Protein AF-A0A967HEM5-F1 (afdb_monomer_lite)

pLDDT: mean 91.21, std 9.08, range [46.75, 98.88]

Sequence (253 aa):
LTATQLKSRLLGFAIDVGPSGPDNLYGAGVVNARNSLTRSAAPPQELFARLVDAGTGAVVETIPAEPDGSFAFEELPDGEYHVFAGQDAYGDGEVGVSGRRWGAFGGSSAPTAVTVSGADTHDATFTIGLPVEDEPNDTRAAANALALGGYMRGVAEAGLASADYFAVQVPVSSPYTFETVAVDGACAFALDEDTVLELYDESGTLITDNDDIDAGADDYCSRITETLDPGTYYVAVLGYNGTGYSVTARSGG

Secondary structure (DSSP, 8-state):
--HHHHHHHHHHTEEP-SSSS-BTTTBT-EE-HHHHHHT-SS---EEEEEEEETTT--EEEEEEPPTTS-----SPPSEEEEEEEEEESSSSS--S-TTS-EEETT-SSSPPPEEE-SS---------B--B--S---SGGGPEE--TTEEEEEEPPTTS---EEEEEEE-SSEEEEEEEEESSS-SSTTS---EEEEEE-TT--EEEEES-SBGGGTB-S-EEEEEE-SEEEEEEEEESS--EEEEEEEE--

Foldseek 3Di:
DDPVLLVVLQLVQADDDDPPDADPPQGSHHGPVVCSVVVHPFFPFFKKKWKAAPVFLDTPDIGTADPVRHDDDPPDDFGKIKIKMWGPRPPPPAGQDQPTWIFTQVTQQDTDIDGDDPPDDDDRDDDTDQAEHDPPQQDPVNAGEAHASHKYKYWAAAPQPTWRKYKYFHRAFAKKKKWKAARPDHCFPPQHPAKKKWKAFPVGDTPDIFGAPDVPVRGRITMDIDGDGGHMMMIIMHGNGRHMIMIHMYTDD

Radius of gyration: 20.78 Å; chains: 1; bounding box: 51×40×62 Å

Structure (mmCIF, N/CA/C/O backbone):
data_AF-A0A967HEM5-F1
#
_entry.id   AF-A0A967HEM5-F1
#
loop_
_atom_site.group_PDB
_atom_site.id
_atom_site.type_symbol
_atom_site.label_atom_id
_atom_site.label_alt_id
_atom_site.label_comp_id
_atom_site.label_asym_id
_atom_site.label_entity_id
_atom_site.label_seq_id
_atom_site.pdbx_PDB_ins_code
_atom_site.Cartn_x
_atom_site.Cartn_y
_atom_site.Cartn_z
_atom_site.occupancy
_atom_site.B_iso_or_equiv
_atom_site.auth_seq_id
_atom_site.auth_comp_id
_atom_site.auth_asym_id
_atom_site.auth_atom_id
_atom_site.pdbx_PDB_model_num
ATOM 1 N N . LEU A 1 1 ? -5.492 -6.563 -36.799 1.00 74.50 1 LEU A N 1
ATOM 2 C CA . LEU A 1 1 ? -5.085 -5.145 -36.929 1.00 74.50 1 LEU A CA 1
ATOM 3 C C . LEU A 1 1 ? -4.091 -5.055 -38.078 1.00 74.50 1 LEU A C 1
ATOM 5 O O . LEU A 1 1 ? -3.167 -5.856 -38.098 1.00 74.50 1 LEU A O 1
ATOM 9 N N . THR A 1 2 ? -4.290 -4.177 -39.059 1.00 94.88 2 THR A N 1
ATOM 10 C CA . THR A 1 2 ? -3.317 -4.014 -40.154 1.00 94.88 2 THR A CA 1
ATOM 11 C C . THR A 1 2 ? -2.141 -3.148 -39.706 1.00 94.88 2 THR A C 1
ATOM 13 O O . THR A 1 2 ? -2.271 -2.353 -38.773 1.00 94.88 2 THR A O 1
ATOM 16 N N . ALA A 1 3 ? -1.000 -3.253 -40.393 1.00 90.44 3 ALA A N 1
ATOM 17 C CA . ALA A 1 3 ? 0.157 -2.394 -40.130 1.00 90.44 3 ALA A CA 1
ATOM 18 C C . ALA A 1 3 ? -0.205 -0.896 -40.213 1.00 90.44 3 ALA A C 1
ATOM 20 O O . ALA A 1 3 ? 0.215 -0.104 -39.374 1.00 90.44 3 ALA A O 1
ATOM 21 N N . THR A 1 4 ? -1.065 -0.515 -41.162 1.00 94.69 4 THR A N 1
ATOM 22 C CA . THR A 1 4 ? -1.568 0.860 -41.307 1.00 94.69 4 THR A CA 1
ATOM 23 C C . THR A 1 4 ? -2.415 1.301 -40.113 1.00 94.69 4 THR A C 1
ATOM 25 O O . THR A 1 4 ? -2.229 2.405 -39.606 1.00 94.69 4 THR A O 1
ATOM 28 N N . GLN A 1 5 ? -3.312 0.439 -39.622 1.00 90.31 5 GLN A N 1
ATOM 29 C CA . GLN A 1 5 ? -4.124 0.728 -38.434 1.00 90.31 5 GLN A CA 1
ATOM 30 C C . GLN A 1 5 ? -3.256 0.864 -37.178 1.00 90.31 5 GLN A C 1
ATOM 32 O O . GLN A 1 5 ? -3.514 1.727 -36.341 1.00 90.31 5 GLN A O 1
ATOM 37 N N . LEU A 1 6 ? -2.214 0.038 -37.050 1.00 88.94 6 LEU A N 1
ATOM 38 C CA . LEU A 1 6 ? -1.292 0.099 -35.920 1.00 88.94 6 LEU A CA 1
ATOM 39 C C . LEU A 1 6 ? -0.477 1.393 -35.959 1.00 88.94 6 LEU A C 1
ATOM 41 O O . LEU A 1 6 ? -0.436 2.107 -34.964 1.00 88.94 6 LEU A O 1
ATOM 45 N N . LYS A 1 7 ? 0.086 1.734 -37.123 1.00 89.25 7 LYS A N 1
ATOM 46 C CA . LYS A 1 7 ? 0.832 2.978 -37.327 1.00 89.25 7 LYS A CA 1
ATOM 47 C C . LYS A 1 7 ? -0.020 4.208 -37.017 1.00 89.25 7 LYS A C 1
ATOM 49 O O . LYS A 1 7 ? 0.415 5.062 -36.258 1.00 89.25 7 LYS A O 1
ATOM 54 N N . SER A 1 8 ? -1.244 4.280 -37.544 1.00 90.38 8 SER A N 1
ATOM 55 C CA . SER A 1 8 ? -2.152 5.404 -37.271 1.00 90.38 8 SER A CA 1
ATOM 56 C C . SER A 1 8 ? -2.463 5.554 -35.782 1.00 90.38 8 SER A C 1
ATOM 58 O O . SER A 1 8 ? -2.610 6.670 -35.297 1.00 90.38 8 SER A O 1
ATOM 60 N N . ARG A 1 9 ? -2.561 4.437 -35.058 1.00 90.00 9 ARG A N 1
ATOM 61 C CA . ARG A 1 9 ? -2.843 4.424 -33.623 1.00 90.00 9 ARG A CA 1
ATOM 62 C C . ARG A 1 9 ? -1.637 4.831 -32.784 1.00 90.00 9 ARG A C 1
ATOM 64 O O . ARG A 1 9 ? -1.805 5.585 -31.840 1.00 90.00 9 ARG A O 1
ATOM 71 N N . LEU A 1 10 ? -0.432 4.385 -33.127 1.00 90.56 10 LEU A N 1
ATOM 72 C CA . LEU A 1 10 ? 0.786 4.839 -32.447 1.00 90.56 10 LEU A CA 1
ATOM 73 C C . LEU A 1 10 ? 0.979 6.351 -32.634 1.00 90.56 10 LEU A C 1
ATOM 75 O O . LEU A 1 10 ? 1.203 7.055 -31.658 1.00 90.56 10 LEU A O 1
ATOM 79 N N . LEU A 1 11 ? 0.787 6.855 -33.859 1.00 89.25 11 LEU A N 1
ATOM 80 C CA . LEU A 1 11 ? 0.894 8.287 -34.164 1.00 89.25 11 LEU A CA 1
ATOM 81 C C . LEU A 1 11 ? -0.169 9.132 -33.449 1.00 89.25 11 LEU A C 1
ATOM 83 O O . LEU A 1 11 ? 0.138 10.216 -32.975 1.00 89.25 11 LEU A O 1
ATOM 87 N N . GLY A 1 12 ? -1.409 8.643 -33.344 1.00 86.81 12 GLY A N 1
ATOM 88 C CA . GLY A 1 12 ? -2.492 9.369 -32.669 1.00 86.81 12 GLY A CA 1
ATOM 89 C C . GLY A 1 12 ? -2.324 9.508 -31.150 1.00 86.81 12 GLY A C 1
ATOM 90 O O . GLY A 1 12 ? -3.026 10.308 -30.543 1.00 86.81 12 GLY A O 1
ATOM 91 N N . PHE A 1 13 ? -1.412 8.742 -30.546 1.00 89.50 13 PHE A N 1
ATOM 92 C CA . PHE A 1 13 ? -1.097 8.783 -29.114 1.00 89.50 13 PHE A CA 1
ATOM 93 C C . PHE A 1 13 ? 0.372 9.137 -28.843 1.00 89.50 13 PHE A C 1
ATOM 95 O O . PHE A 1 13 ? 0.872 8.900 -27.742 1.00 89.50 13 PHE A O 1
ATOM 102 N N . ALA A 1 14 ? 1.060 9.690 -29.843 1.00 88.00 14 ALA A N 1
ATOM 103 C CA . ALA A 1 14 ? 2.372 10.287 -29.668 1.00 88.00 14 ALA A CA 1
ATOM 104 C C . ALA A 1 14 ? 2.223 11.734 -29.182 1.00 88.00 14 ALA A C 1
ATOM 106 O O . ALA A 1 14 ? 1.401 12.491 -29.700 1.00 88.00 14 ALA A O 1
ATOM 107 N N . ILE A 1 15 ? 3.003 12.101 -28.169 1.00 85.69 15 ILE A N 1
ATOM 108 C CA . ILE A 1 15 ? 3.153 13.474 -27.697 1.00 85.69 15 ILE A CA 1
ATOM 109 C C . ILE A 1 15 ? 4.415 14.025 -28.337 1.00 85.69 15 ILE A C 1
ATOM 111 O O . ILE A 1 15 ? 5.508 13.514 -28.092 1.00 85.69 15 ILE A O 1
ATOM 115 N N . ASP A 1 16 ? 4.242 15.055 -29.153 1.00 81.75 16 ASP A N 1
ATOM 116 C CA . ASP A 1 16 ? 5.338 15.745 -29.817 1.00 81.75 16 ASP A CA 1
ATOM 117 C C . ASP A 1 16 ? 6.327 16.328 -28.795 1.00 81.75 16 ASP A C 1
ATOM 119 O O . ASP A 1 16 ? 5.924 16.920 -27.788 1.00 81.75 16 ASP A O 1
ATOM 123 N N . VAL A 1 17 ? 7.622 16.140 -29.044 1.00 78.75 17 VAL A N 1
ATOM 124 C CA . VAL A 1 17 ? 8.693 16.601 -28.159 1.00 78.75 17 VAL A CA 1
ATOM 125 C C . VAL A 1 17 ? 9.478 17.690 -28.873 1.00 78.75 17 VAL A C 1
ATOM 127 O O . VAL A 1 17 ? 10.310 17.420 -29.734 1.00 78.75 17 VAL A O 1
ATOM 130 N N . GLY A 1 18 ? 9.256 18.936 -28.452 1.00 74.81 18 GLY A N 1
ATOM 131 C CA . GLY A 1 18 ? 9.929 20.105 -29.014 1.00 74.81 18 GLY A CA 1
ATOM 132 C C . GLY A 1 18 ? 9.033 20.914 -29.963 1.00 74.81 18 GLY A C 1
ATOM 133 O O . GLY A 1 18 ? 7.844 21.076 -29.681 1.00 74.81 18 GLY A O 1
ATOM 134 N N . PRO A 1 19 ? 9.598 21.536 -31.020 1.00 78.94 19 PRO A N 1
ATOM 135 C CA . PRO A 1 19 ? 8.831 22.316 -31.990 1.00 78.94 19 PRO A CA 1
ATOM 136 C C . PRO A 1 19 ? 7.787 21.467 -32.716 1.00 78.94 19 PRO A C 1
ATOM 138 O O . PRO A 1 19 ? 8.080 20.344 -33.094 1.00 78.94 19 PRO A O 1
ATOM 141 N N . SER A 1 20 ? 6.614 22.050 -32.983 1.00 79.25 20 SER A N 1
ATOM 142 C CA . SER A 1 20 ? 5.491 21.316 -33.572 1.00 79.25 20 SER A CA 1
ATOM 143 C C . SER A 1 20 ? 5.830 20.653 -34.914 1.00 79.25 20 SER A C 1
ATOM 145 O O . SER A 1 20 ? 6.221 21.332 -35.868 1.00 79.25 20 SER A O 1
ATOM 147 N N . GLY A 1 21 ? 5.569 19.351 -35.005 1.00 75.44 21 GLY A N 1
ATOM 148 C CA . GLY A 1 21 ? 5.699 18.538 -36.207 1.00 75.44 21 GLY A CA 1
ATOM 149 C C . GLY A 1 21 ? 6.716 17.406 -36.046 1.00 75.44 21 GLY A C 1
ATOM 150 O O . GLY A 1 21 ? 7.421 17.341 -35.050 1.00 75.44 21 GLY A O 1
ATOM 151 N N . PRO A 1 22 ? 6.808 16.497 -37.033 1.00 69.88 22 PRO A N 1
ATOM 152 C CA . PRO A 1 22 ? 7.744 15.391 -36.955 1.00 69.88 22 PRO A CA 1
ATOM 153 C C . PRO A 1 22 ? 9.180 15.895 -36.871 1.00 69.88 22 PRO A C 1
ATOM 155 O O . PRO A 1 22 ? 9.605 16.711 -37.695 1.00 69.88 22 PRO A O 1
ATOM 158 N N . ASP A 1 23 ? 9.930 15.374 -35.917 1.00 77.19 23 ASP A N 1
ATOM 159 C CA . ASP A 1 23 ? 11.299 15.770 -35.671 1.00 77.19 23 ASP A CA 1
ATOM 160 C C . ASP A 1 23 ? 12.274 14.649 -36.079 1.00 77.19 23 ASP A C 1
ATOM 162 O O . ASP A 1 23 ? 11.932 13.468 -36.175 1.00 77.19 23 ASP A O 1
ATOM 166 N N . ASN A 1 24 ? 13.520 15.018 -36.374 1.00 77.81 24 ASN A N 1
ATOM 167 C CA . ASN A 1 24 ? 14.506 14.061 -36.882 1.00 77.81 24 ASN A CA 1
ATOM 168 C C . ASN A 1 24 ? 15.042 13.105 -35.801 1.00 77.81 24 ASN A C 1
ATOM 170 O O . ASN A 1 24 ? 15.662 12.104 -36.157 1.00 77.81 24 ASN A O 1
ATOM 174 N N . LEU A 1 25 ? 14.863 13.421 -34.513 1.00 77.19 25 LEU A N 1
ATOM 175 C CA . LEU A 1 25 ? 15.453 12.685 -33.394 1.00 77.19 25 LEU A CA 1
ATOM 176 C C . LEU A 1 25 ? 14.433 11.770 -32.692 1.00 77.19 25 LEU A C 1
ATOM 178 O O . LEU A 1 25 ? 14.759 10.631 -32.372 1.00 77.19 25 LEU A O 1
ATOM 182 N N . TYR A 1 26 ? 13.203 12.240 -32.503 1.00 72.38 26 TYR A N 1
ATOM 183 C CA . TYR A 1 26 ? 12.096 11.592 -31.802 1.00 72.38 26 TYR A CA 1
ATOM 184 C C . TYR A 1 26 ? 10.934 11.214 -32.742 1.00 72.38 26 TYR A C 1
ATOM 186 O O . TYR A 1 26 ? 9.975 10.560 -32.326 1.00 72.38 26 TYR A O 1
ATOM 194 N N . GLY A 1 27 ? 11.028 11.526 -34.039 1.00 85.00 27 GLY A N 1
ATOM 195 C CA . GLY A 1 27 ? 10.066 11.104 -35.050 1.00 85.00 27 GLY A CA 1
ATOM 196 C C . GLY A 1 27 ? 8.714 11.790 -34.885 1.00 85.00 27 GLY A C 1
ATOM 197 O O . GLY A 1 27 ? 8.541 12.923 -35.298 1.00 85.00 27 GLY A O 1
ATOM 198 N N . ALA A 1 28 ? 7.716 11.071 -34.373 1.00 82.12 28 ALA A N 1
ATOM 199 C CA . ALA A 1 28 ? 6.391 11.636 -34.091 1.00 82.12 28 ALA A CA 1
ATOM 200 C C . ALA A 1 28 ? 6.230 12.064 -32.620 1.00 82.12 28 ALA A C 1
ATOM 202 O O . ALA A 1 28 ? 5.127 12.431 -32.218 1.00 82.12 28 ALA A O 1
ATOM 203 N N . GLY A 1 29 ? 7.302 11.962 -31.826 1.00 87.06 29 GLY A N 1
ATOM 204 C CA . GLY A 1 29 ? 7.305 12.190 -30.387 1.00 87.06 29 GLY A CA 1
ATOM 205 C C . GLY A 1 29 ? 7.208 10.905 -29.554 1.00 87.06 29 GLY A C 1
ATOM 206 O O . GLY A 1 29 ? 7.382 9.789 -30.050 1.00 87.06 29 GLY A O 1
ATOM 207 N N . VAL A 1 30 ? 6.928 11.059 -28.258 1.00 86.19 30 VAL A N 1
ATOM 208 C CA . VAL A 1 30 ? 6.856 9.957 -27.284 1.00 86.19 30 VAL A CA 1
ATOM 209 C C . VAL A 1 30 ? 5.465 9.333 -27.300 1.00 86.19 30 VAL A C 1
ATOM 211 O O . VAL A 1 30 ? 4.468 9.991 -27.010 1.00 86.19 30 VAL A O 1
ATOM 214 N N . VAL A 1 31 ? 5.385 8.041 -27.616 1.00 88.38 31 VAL A N 1
ATOM 215 C CA . VAL A 1 31 ? 4.115 7.304 -27.633 1.00 88.38 31 VAL A CA 1
ATOM 216 C C . VAL A 1 31 ? 3.704 6.919 -26.218 1.00 88.38 31 VAL A C 1
ATOM 218 O O . VAL A 1 31 ? 4.417 6.188 -25.534 1.00 88.38 31 VAL A O 1
ATOM 221 N N . ASN A 1 32 ? 2.495 7.307 -25.810 1.00 85.75 32 ASN A N 1
ATOM 222 C CA . ASN A 1 32 ? 1.871 6.722 -24.630 1.00 85.75 32 ASN A CA 1
ATOM 223 C C . ASN A 1 32 ? 1.327 5.329 -24.989 1.00 85.75 32 ASN A C 1
ATOM 225 O O . ASN A 1 32 ? 0.249 5.194 -25.579 1.00 85.75 32 ASN A O 1
ATOM 229 N N . ALA A 1 33 ? 2.094 4.286 -24.657 1.00 83.75 33 ALA A N 1
ATOM 230 C CA . ALA A 1 33 ? 1.781 2.905 -25.020 1.00 83.75 33 ALA A CA 1
ATOM 231 C C . ALA A 1 33 ? 0.406 2.465 -24.502 1.00 83.75 33 ALA A C 1
ATOM 233 O O . ALA A 1 33 ? -0.375 1.885 -25.256 1.00 83.75 33 ALA A O 1
ATOM 234 N N . ARG A 1 34 ? 0.078 2.815 -23.254 1.00 78.06 34 ARG A N 1
ATOM 235 C CA . ARG A 1 34 ? -1.203 2.500 -22.615 1.00 78.06 34 ARG A CA 1
ATOM 236 C C . ARG A 1 34 ? -2.368 3.123 -23.373 1.00 78.06 34 ARG A C 1
ATOM 238 O O . ARG A 1 34 ? -3.277 2.406 -23.777 1.00 78.06 34 ARG A O 1
ATOM 245 N N . ASN A 1 35 ? -2.317 4.427 -23.625 1.00 81.81 35 ASN A N 1
ATOM 246 C CA . ASN A 1 35 ? -3.363 5.141 -24.355 1.00 81.81 35 ASN A CA 1
ATOM 247 C C . ASN A 1 35 ? -3.487 4.641 -25.801 1.00 81.81 35 ASN A C 1
ATOM 249 O O . ASN A 1 35 ? -4.594 4.501 -26.318 1.00 81.81 35 ASN A O 1
ATOM 253 N N . SER A 1 36 ? -2.368 4.276 -26.433 1.00 86.44 36 SER A N 1
ATOM 254 C CA . SER A 1 36 ? -2.362 3.645 -27.754 1.00 86.44 36 SER A CA 1
ATOM 255 C C . SER A 1 36 ? -3.034 2.269 -27.753 1.00 86.44 36 SER A C 1
ATOM 257 O O . SER A 1 36 ? -3.809 1.952 -28.661 1.00 86.44 36 SER A O 1
ATOM 259 N N . LEU A 1 37 ? -2.795 1.453 -26.725 1.00 83.56 37 LEU A N 1
ATOM 260 C CA . LEU A 1 37 ? -3.398 0.129 -26.583 1.00 83.56 37 LEU A CA 1
ATOM 261 C C . LEU A 1 37 ? -4.904 0.226 -26.316 1.00 83.56 37 LEU A C 1
ATOM 263 O O . LEU A 1 37 ? -5.694 -0.388 -27.038 1.00 83.56 37 LEU A O 1
ATOM 267 N N . THR A 1 38 ? -5.290 1.043 -25.334 1.00 75.19 38 THR A N 1
ATOM 268 C CA . THR A 1 38 ? -6.680 1.218 -24.883 1.00 75.19 38 THR A CA 1
ATOM 269 C C . THR A 1 38 ? -7.498 2.113 -25.807 1.00 75.19 38 THR A C 1
ATOM 271 O O . THR A 1 38 ? -8.725 2.099 -25.750 1.00 75.19 38 THR A O 1
ATOM 274 N N . ARG A 1 39 ? -6.836 2.859 -26.701 1.00 80.38 39 ARG A N 1
ATOM 275 C CA . ARG A 1 39 ? -7.437 3.890 -27.559 1.00 80.38 39 ARG A CA 1
ATOM 276 C C . ARG A 1 39 ? -8.184 4.962 -26.757 1.00 80.38 39 ARG A C 1
ATOM 278 O O . ARG A 1 39 ? -9.175 5.503 -27.239 1.00 80.38 39 ARG A O 1
ATOM 285 N N . SER A 1 40 ? -7.692 5.281 -25.563 1.00 72.75 40 SER A N 1
ATOM 286 C CA . SER A 1 40 ? -8.244 6.318 -24.692 1.00 72.75 40 SER A CA 1
ATOM 287 C C . SER A 1 40 ? -7.140 7.251 -24.215 1.00 72.75 40 SER A C 1
ATOM 289 O O . SER A 1 40 ? -6.077 6.782 -23.825 1.00 72.75 40 SER A O 1
ATOM 291 N N . ALA A 1 41 ? -7.386 8.563 -24.224 1.00 66.81 41 ALA A N 1
ATOM 292 C CA . ALA A 1 41 ? -6.422 9.569 -23.766 1.00 66.81 41 ALA A CA 1
ATOM 293 C C . ALA A 1 41 ? -6.293 9.640 -22.232 1.00 66.81 41 ALA A C 1
ATOM 295 O O . ALA A 1 41 ? -5.310 10.175 -21.724 1.00 66.81 41 ALA A O 1
ATOM 296 N N . ALA A 1 42 ? -7.254 9.072 -21.501 1.00 59.25 42 ALA A N 1
ATOM 297 C CA . ALA A 1 42 ? -7.221 8.943 -20.051 1.00 59.25 42 ALA A CA 1
ATOM 298 C C . ALA A 1 42 ? -7.654 7.528 -19.642 1.00 59.25 42 ALA A C 1
ATOM 300 O O . ALA A 1 42 ? -8.429 6.876 -20.355 1.00 59.25 42 ALA A O 1
ATOM 301 N N . PRO A 1 43 ? -7.157 6.991 -18.523 1.00 57.47 43 PRO A N 1
ATOM 302 C CA . PRO A 1 43 ? -7.786 5.830 -17.926 1.00 57.47 43 PRO A CA 1
ATOM 303 C C . PRO A 1 43 ? -9.260 6.068 -17.620 1.00 57.47 43 PRO A C 1
ATOM 305 O O . PRO A 1 43 ? -9.599 7.207 -17.296 1.00 57.47 43 PRO A O 1
ATOM 308 N N . PRO A 1 44 ? -10.134 5.041 -17.718 1.00 55.94 44 PRO A N 1
ATOM 309 C CA . PRO A 1 44 ? -11.337 5.040 -16.897 1.00 55.94 44 PRO A CA 1
ATOM 310 C C . PRO A 1 44 ? -10.909 5.422 -15.476 1.00 55.94 44 PRO A C 1
ATOM 312 O O . PRO A 1 44 ? -9.904 4.925 -14.965 1.00 55.94 44 PRO A O 1
ATOM 315 N N . GLN A 1 45 ? -11.563 6.427 -14.910 1.00 65.19 45 GLN A N 1
ATOM 316 C CA . GLN A 1 45 ? -11.286 6.905 -13.561 1.00 65.19 45 GLN A CA 1
ATOM 317 C C . GLN A 1 45 ? -12.412 6.440 -12.653 1.00 65.19 45 GLN A C 1
ATOM 319 O O . GLN A 1 45 ? -12.984 7.258 -11.945 1.00 65.19 45 GLN A O 1
ATOM 324 N N . GLU A 1 46 ? -12.789 5.160 -12.732 1.00 87.25 46 GLU A N 1
ATOM 325 C CA . GLU A 1 46 ? -13.686 4.639 -11.709 1.00 87.25 46 GLU A CA 1
ATOM 326 C C . GLU A 1 46 ? -12.933 4.741 -10.386 1.00 87.25 46 GLU A C 1
ATOM 328 O O . GLU A 1 46 ? -11.836 4.202 -10.203 1.00 87.25 46 GLU A O 1
ATOM 333 N N . LEU A 1 47 ? -13.469 5.598 -9.532 1.00 92.38 47 LEU A N 1
ATOM 334 C CA . LEU A 1 47 ? -12.988 5.818 -8.192 1.00 92.38 47 LEU A CA 1
ATOM 335 C C . LEU A 1 47 ? -13.812 4.919 -7.294 1.00 92.38 47 LEU A C 1
ATOM 337 O O . LEU A 1 47 ? -15.022 4.821 -7.464 1.00 92.38 47 LEU A O 1
ATOM 341 N N . PHE A 1 48 ? -13.156 4.284 -6.339 1.00 95.75 48 PHE A N 1
ATOM 342 C CA . PHE A 1 48 ? -13.833 3.539 -5.295 1.00 95.75 48 PHE A CA 1
ATOM 343 C C . PHE A 1 48 ? -13.455 4.124 -3.950 1.00 95.75 48 PHE A C 1
ATOM 345 O O . PHE A 1 48 ? -12.281 4.419 -3.713 1.00 95.75 48 PHE A O 1
ATOM 352 N N . ALA A 1 49 ? -14.443 4.250 -3.073 1.00 97.12 49 ALA A N 1
ATOM 353 C CA . ALA A 1 49 ? -14.228 4.461 -1.655 1.00 97.12 49 ALA A CA 1
ATOM 354 C C . ALA A 1 49 ? -14.249 3.099 -0.956 1.00 97.12 49 ALA A C 1
ATOM 356 O O . ALA A 1 49 ? -15.082 2.247 -1.264 1.00 97.12 49 ALA A O 1
ATOM 357 N N . ARG A 1 50 ? -13.341 2.893 -0.005 1.00 97.62 50 ARG A N 1
ATOM 358 C CA . ARG A 1 50 ? -13.253 1.696 0.830 1.00 97.62 50 ARG A CA 1
ATOM 359 C C . ARG A 1 50 ? -13.353 2.092 2.296 1.00 97.62 50 ARG A C 1
ATOM 361 O O . ARG A 1 50 ? -12.550 2.892 2.773 1.00 97.62 50 ARG A O 1
ATOM 368 N N . LEU A 1 51 ? -14.300 1.488 2.999 1.00 97.94 51 LEU A N 1
ATOM 369 C CA . LEU A 1 51 ? -14.445 1.606 4.440 1.00 97.94 51 LEU A CA 1
ATOM 370 C C . LEU A 1 51 ? -13.746 0.429 5.119 1.00 97.94 51 LEU A C 1
ATOM 372 O O . LEU A 1 51 ? -13.964 -0.730 4.755 1.00 97.94 51 LEU A O 1
ATOM 376 N N . VAL A 1 52 ? -12.904 0.731 6.099 1.00 98.06 52 VAL A N 1
ATOM 377 C CA . VAL A 1 52 ? -12.144 -0.250 6.875 1.00 98.06 52 VAL A CA 1
ATOM 378 C C . VAL A 1 52 ? -12.441 -0.031 8.351 1.00 98.06 52 VAL A C 1
ATOM 380 O O . VAL A 1 52 ? -12.388 1.101 8.820 1.00 98.06 52 VAL A O 1
ATOM 383 N N . ASP A 1 53 ? -12.747 -1.095 9.085 1.00 97.81 53 ASP A N 1
ATOM 384 C CA . ASP A 1 53 ? -12.859 -1.049 10.544 1.00 97.81 53 ASP A CA 1
ATOM 385 C C . ASP A 1 53 ? -11.486 -0.706 11.148 1.00 97.81 53 ASP A C 1
ATOM 387 O O . ASP A 1 53 ? -10.493 -1.383 10.875 1.00 97.81 53 ASP A O 1
ATOM 391 N N . ALA A 1 54 ? -11.406 0.375 11.926 1.00 96.69 54 ALA A N 1
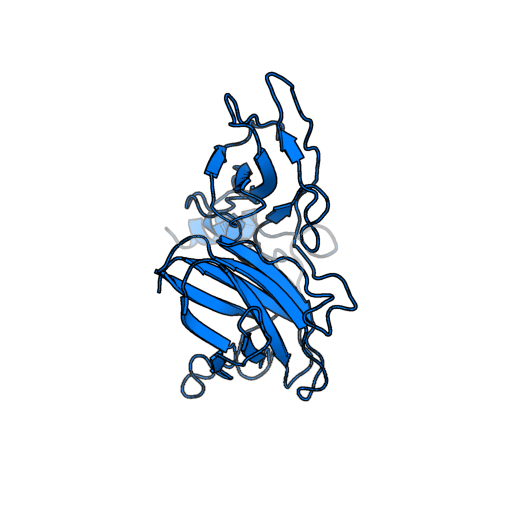ATOM 392 C CA . ALA A 1 54 ? -10.131 0.921 12.392 1.00 96.69 54 ALA A CA 1
ATOM 393 C C . ALA A 1 54 ? -9.465 0.081 13.495 1.00 96.69 54 ALA A C 1
ATOM 395 O O . ALA A 1 54 ? -8.267 0.245 13.735 1.00 96.69 54 ALA A O 1
ATOM 396 N N . GLY A 1 55 ? -10.224 -0.788 14.173 1.00 93.00 55 GLY A N 1
ATOM 397 C CA . GLY A 1 55 ? -9.717 -1.640 15.250 1.00 93.00 55 GLY A CA 1
ATOM 398 C C . GLY A 1 55 ? -9.228 -3.010 14.779 1.00 93.00 55 GLY A C 1
ATOM 399 O O . GLY A 1 55 ? -8.375 -3.606 15.433 1.00 93.00 55 GLY A O 1
ATOM 400 N N . THR A 1 56 ? -9.779 -3.520 13.677 1.00 95.69 56 THR A N 1
ATOM 401 C CA . THR A 1 56 ? -9.480 -4.864 13.154 1.00 95.69 56 THR A CA 1
ATOM 402 C C . THR A 1 56 ? -8.802 -4.874 11.787 1.00 95.69 56 THR A C 1
ATOM 404 O O . THR A 1 56 ? -8.252 -5.901 11.391 1.00 95.69 56 THR A O 1
ATOM 407 N N . GLY A 1 57 ? -8.875 -3.780 11.025 1.00 95.06 57 GLY A N 1
ATOM 408 C CA . GLY A 1 57 ? -8.366 -3.704 9.658 1.00 95.06 57 GLY A CA 1
ATOM 409 C C . GLY A 1 57 ? -9.254 -4.416 8.641 1.00 95.06 57 GLY A C 1
ATOM 410 O O . GLY A 1 57 ? -8.882 -4.534 7.471 1.00 95.06 57 GLY A O 1
ATOM 411 N N . ALA A 1 58 ? -10.427 -4.902 9.058 1.00 96.06 58 ALA A N 1
ATOM 412 C CA . ALA A 1 58 ? -11.369 -5.567 8.175 1.00 96.06 58 ALA A CA 1
ATOM 413 C C . ALA A 1 58 ? -11.949 -4.575 7.163 1.00 96.06 58 ALA A C 1
ATOM 415 O O . ALA A 1 58 ? -12.464 -3.518 7.529 1.00 96.06 58 ALA A O 1
ATOM 416 N N . VAL A 1 59 ? -11.918 -4.937 5.879 1.00 96.06 59 VAL A N 1
ATOM 417 C CA . VAL A 1 59 ? -12.672 -4.204 4.860 1.00 96.06 59 VAL A CA 1
ATOM 418 C C . VAL A 1 59 ? -14.158 -4.437 5.110 1.00 96.06 59 VAL A C 1
ATOM 420 O O . VAL A 1 59 ? -14.633 -5.567 5.012 1.00 96.06 59 VAL A O 1
ATOM 423 N N . VAL A 1 60 ? -14.875 -3.364 5.434 1.00 96.62 60 VAL A N 1
ATOM 424 C CA . VAL A 1 60 ? -16.322 -3.387 5.674 1.00 96.62 60 VAL A CA 1
ATOM 425 C C . VAL A 1 60 ? -17.052 -3.330 4.342 1.00 96.62 60 VAL A C 1
ATOM 427 O O . VAL A 1 60 ? -17.899 -4.170 4.051 1.00 96.62 60 VAL A O 1
ATOM 430 N N . GLU A 1 61 ? -16.685 -2.356 3.510 1.00 96.00 61 GLU A N 1
ATOM 431 C CA . GLU A 1 61 ? -17.331 -2.132 2.224 1.00 96.00 61 GLU A CA 1
ATOM 432 C C . GLU A 1 61 ? -16.378 -1.453 1.235 1.00 96.00 61 GLU A C 1
ATOM 434 O O . GLU A 1 61 ? -15.445 -0.741 1.610 1.00 96.00 61 GLU A O 1
ATOM 439 N N . THR A 1 62 ? -16.593 -1.682 -0.058 1.00 95.94 62 THR A N 1
ATOM 440 C CA . THR A 1 62 ? -15.976 -0.907 -1.138 1.00 95.94 62 THR A CA 1
ATOM 441 C C . THR A 1 62 ? -17.056 -0.567 -2.155 1.00 95.94 62 THR A C 1
ATOM 443 O O . THR A 1 62 ? -17.670 -1.471 -2.719 1.00 95.94 62 THR A O 1
ATOM 446 N N . ILE A 1 63 ? -17.282 0.725 -2.384 1.00 96.12 63 ILE A N 1
ATOM 447 C CA . ILE A 1 63 ? -18.329 1.238 -3.274 1.00 96.12 63 ILE A CA 1
ATOM 448 C C . ILE A 1 63 ? -17.717 2.109 -4.372 1.00 96.12 63 ILE A C 1
ATOM 450 O O . ILE A 1 63 ? -16.704 2.772 -4.121 1.00 96.12 63 ILE A O 1
ATOM 454 N N . PRO A 1 64 ? -18.300 2.139 -5.582 1.00 95.06 64 PRO A N 1
ATOM 455 C CA . PRO A 1 64 ? -17.930 3.138 -6.570 1.00 95.06 64 PRO A CA 1
ATOM 456 C C . PRO A 1 64 ? -18.304 4.531 -6.051 1.00 95.06 64 PRO A C 1
ATOM 458 O O . PRO A 1 64 ? -19.380 4.730 -5.491 1.00 95.06 64 PRO A O 1
ATOM 461 N N . ALA A 1 65 ? -17.412 5.493 -6.246 1.00 93.88 65 ALA A N 1
ATOM 462 C CA . ALA A 1 65 ? -17.717 6.902 -6.082 1.00 93.88 65 ALA A CA 1
ATOM 4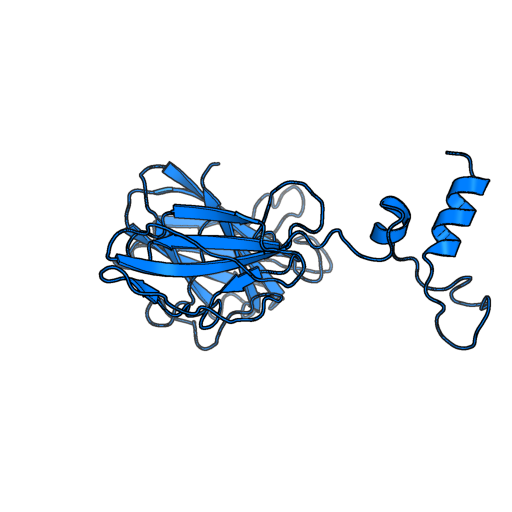63 C C . ALA A 1 65 ? -18.419 7.434 -7.339 1.00 93.88 65 ALA A C 1
ATOM 465 O O . ALA A 1 65 ? -18.226 6.939 -8.455 1.00 93.88 65 ALA A O 1
ATOM 466 N N . GLU A 1 66 ? -19.215 8.476 -7.152 1.00 92.50 66 GLU A N 1
ATOM 467 C CA . GLU A 1 66 ? -19.883 9.193 -8.229 1.00 92.50 66 GLU A CA 1
ATOM 468 C C . GLU A 1 66 ? -18.865 9.891 -9.154 1.00 92.50 66 GLU A C 1
ATOM 470 O O . GLU A 1 66 ? -17.707 10.105 -8.776 1.00 92.50 66 GLU A O 1
ATOM 475 N N . PRO A 1 67 ? -19.259 10.310 -10.373 1.00 86.38 67 PRO A N 1
ATOM 476 C CA . PRO A 1 67 ? -18.353 10.979 -11.312 1.00 86.38 67 PRO A CA 1
ATOM 477 C C . PRO A 1 67 ? -17.703 12.271 -10.789 1.00 86.38 67 PRO A C 1
ATOM 479 O O . PRO A 1 67 ? -16.703 12.719 -11.350 1.00 86.38 67 PRO A O 1
ATOM 482 N N . ASP A 1 68 ? -18.277 12.891 -9.755 1.00 86.38 68 ASP A N 1
ATOM 483 C CA . ASP A 1 68 ? -17.722 14.063 -9.070 1.00 86.38 68 ASP A CA 1
ATOM 484 C C . ASP A 1 68 ? -16.813 13.711 -7.875 1.00 86.38 68 ASP A C 1
ATOM 486 O O . ASP A 1 68 ? -16.248 14.608 -7.250 1.00 86.38 68 ASP A O 1
ATOM 490 N N . GLY A 1 69 ? -16.630 12.417 -7.595 1.00 90.19 69 GLY A N 1
ATOM 491 C CA . GLY A 1 69 ? -15.829 11.879 -6.500 1.00 90.19 69 GLY A CA 1
ATOM 492 C C . GLY A 1 69 ? -16.577 11.738 -5.175 1.00 90.19 69 GLY A C 1
ATOM 493 O O . GLY A 1 69 ? -15.965 11.302 -4.200 1.00 90.19 69 GLY A O 1
ATOM 494 N N . SER A 1 70 ? -17.862 12.098 -5.110 1.00 94.00 70 SER A N 1
ATOM 495 C CA . SER A 1 70 ? -18.666 11.900 -3.903 1.00 94.00 70 SER A CA 1
ATOM 496 C C . SER A 1 70 ? -18.968 10.417 -3.657 1.00 94.00 70 SER A C 1
ATOM 498 O O . SER A 1 70 ? -19.036 9.609 -4.581 1.00 94.00 70 SER A O 1
ATOM 500 N N . PHE A 1 71 ? -19.110 10.044 -2.388 1.00 95.62 71 PHE A N 1
ATOM 501 C CA . PHE A 1 71 ? -19.427 8.688 -1.943 1.00 95.62 71 PHE A CA 1
ATOM 502 C C . PHE A 1 71 ? -20.165 8.764 -0.603 1.00 95.62 71 PHE A C 1
ATOM 504 O O . PHE A 1 71 ? -20.050 9.763 0.112 1.00 95.62 71 PHE A O 1
ATOM 511 N N . ALA A 1 72 ? -20.905 7.714 -0.250 1.00 96.12 72 ALA A N 1
ATOM 512 C CA . ALA A 1 72 ? -21.574 7.608 1.041 1.00 96.12 72 ALA A CA 1
ATOM 513 C C . ALA A 1 72 ? -21.639 6.147 1.491 1.00 96.12 72 ALA A C 1
ATOM 515 O O . ALA A 1 72 ? -22.082 5.286 0.736 1.00 96.12 72 ALA A O 1
ATOM 516 N N . PHE A 1 73 ? -21.216 5.894 2.727 1.00 96.56 73 PHE A N 1
ATOM 517 C CA . PHE A 1 73 ? -21.481 4.644 3.429 1.00 96.56 73 PHE A CA 1
ATOM 518 C C . PHE A 1 73 ? -22.653 4.891 4.377 1.00 96.56 73 PHE A C 1
ATOM 520 O O . PHE A 1 73 ? -22.587 5.788 5.220 1.00 96.56 73 PHE A O 1
ATOM 527 N N . GLU A 1 74 ? -23.736 4.143 4.209 1.00 94.75 74 GLU A N 1
ATOM 528 C CA . GLU A 1 74 ? -24.981 4.345 4.949 1.00 94.75 74 GLU A CA 1
ATOM 529 C C . GLU A 1 74 ? -25.188 3.234 5.984 1.00 94.75 74 GLU A C 1
ATOM 531 O O . GLU A 1 74 ? -24.631 2.147 5.869 1.00 94.75 74 GLU A O 1
ATOM 536 N N . GLU A 1 75 ? -25.998 3.515 7.008 1.00 92.44 75 GLU A N 1
ATOM 537 C CA . GLU A 1 75 ? -26.406 2.530 8.027 1.00 92.44 75 GLU A CA 1
ATOM 538 C C . GLU A 1 75 ? -25.235 1.842 8.760 1.00 92.44 75 GLU A C 1
ATOM 540 O O . GLU A 1 75 ? -25.334 0.689 9.188 1.00 92.44 75 GLU A O 1
ATOM 545 N N . LEU A 1 76 ? -24.127 2.567 8.944 1.00 94.31 76 LEU A N 1
ATOM 546 C CA . LEU A 1 76 ? -22.958 2.060 9.654 1.00 94.31 76 LEU A CA 1
ATOM 547 C C . LEU A 1 76 ? -23.255 1.826 11.144 1.00 94.31 76 LEU A C 1
ATOM 549 O O . LEU A 1 76 ? -23.826 2.701 11.801 1.00 94.31 76 LEU A O 1
ATOM 553 N N . PRO A 1 77 ? -22.839 0.679 11.711 1.00 94.00 77 PRO A N 1
ATOM 554 C CA . PRO A 1 77 ? -22.828 0.486 13.154 1.00 94.00 77 PRO A CA 1
ATOM 555 C C . PRO A 1 77 ? -21.919 1.495 13.861 1.00 94.00 77 PRO A C 1
ATOM 557 O O . PRO A 1 77 ? -20.915 1.936 13.293 1.00 94.00 77 PRO A O 1
ATOM 560 N N . ASP A 1 78 ? -22.222 1.774 15.131 1.00 94.31 78 ASP A N 1
ATOM 561 C CA . ASP A 1 78 ? -21.330 2.534 16.009 1.00 94.31 78 ASP A CA 1
ATOM 562 C C . ASP A 1 78 ? -19.932 1.894 16.024 1.00 94.31 78 ASP A C 1
ATOM 564 O O . ASP A 1 78 ? -19.793 0.690 16.260 1.00 94.31 78 ASP A O 1
ATOM 568 N N . GLY A 1 79 ? -18.897 2.697 15.786 1.00 95.12 79 GLY A N 1
ATOM 569 C CA . GLY A 1 79 ? -17.531 2.203 15.642 1.00 95.12 79 GLY A CA 1
ATOM 570 C C . GLY A 1 79 ? -16.558 3.262 15.139 1.00 95.12 79 GLY A C 1
ATOM 571 O O . GLY A 1 79 ? -16.932 4.405 14.876 1.00 95.12 79 GLY A O 1
ATOM 572 N N . GLU A 1 80 ? -15.294 2.875 15.009 1.00 97.06 80 GLU A N 1
ATOM 573 C CA . GLU A 1 80 ? -14.254 3.704 14.402 1.00 97.06 80 GLU A CA 1
ATOM 574 C C . GLU A 1 80 ? -13.839 3.106 13.063 1.00 97.06 80 GLU A C 1
ATOM 576 O O . GLU A 1 80 ? -13.593 1.903 12.960 1.00 97.06 80 GLU A O 1
ATOM 581 N N . TYR A 1 81 ? -13.743 3.952 12.040 1.00 97.81 81 TYR A N 1
ATOM 582 C CA . TYR A 1 81 ? -13.456 3.516 10.680 1.00 97.81 81 TYR A CA 1
ATOM 583 C C . TYR A 1 81 ? -12.369 4.363 10.030 1.00 97.81 81 TYR A C 1
ATOM 585 O O . TYR A 1 81 ? -12.324 5.580 10.195 1.00 97.81 81 TYR A O 1
ATOM 593 N N . HIS A 1 82 ? -11.532 3.730 9.219 1.00 98.31 82 HIS A N 1
ATOM 594 C CA . HIS A 1 82 ? -10.672 4.412 8.264 1.00 98.31 82 HIS A CA 1
ATOM 595 C C . HIS A 1 82 ? -11.333 4.422 6.888 1.00 98.31 82 HIS A C 1
ATOM 597 O O . HIS A 1 82 ? -11.900 3.424 6.438 1.00 98.31 82 HIS A O 1
ATOM 603 N N . VAL A 1 83 ? -11.227 5.558 6.200 1.00 98.38 83 VAL A N 1
ATOM 604 C CA . VAL A 1 83 ? -11.748 5.725 4.842 1.00 98.38 83 VAL A CA 1
ATOM 605 C C . VAL A 1 83 ? -10.577 5.809 3.878 1.00 98.38 83 VAL A C 1
ATOM 607 O O . VAL A 1 83 ? -9.747 6.714 3.971 1.00 98.38 83 VAL A O 1
ATOM 610 N N . PHE A 1 84 ? -10.532 4.877 2.936 1.00 98.25 84 PHE A N 1
ATOM 611 C CA . PHE A 1 84 ? -9.586 4.863 1.831 1.00 98.25 84 PHE A CA 1
ATOM 612 C C . PHE A 1 84 ? -10.306 5.133 0.517 1.00 98.25 84 PHE A C 1
ATOM 614 O O . PHE A 1 84 ? -11.512 4.933 0.396 1.00 98.25 84 PHE A O 1
ATOM 621 N N . ALA A 1 85 ? -9.562 5.556 -0.495 1.00 97.19 85 ALA A N 1
ATOM 622 C CA . ALA A 1 85 ? -10.049 5.567 -1.860 1.00 97.19 85 ALA A CA 1
ATOM 623 C C . ALA A 1 85 ? -8.944 5.182 -2.838 1.00 97.19 85 ALA A C 1
ATOM 625 O O . ALA A 1 85 ? -7.754 5.403 -2.596 1.00 97.19 85 ALA A O 1
ATOM 626 N N . GLY A 1 86 ? -9.347 4.612 -3.967 1.00 95.56 86 GLY A N 1
ATOM 627 C CA . GLY A 1 86 ? -8.428 4.213 -5.017 1.00 95.56 86 GLY A CA 1
ATOM 628 C C . GLY A 1 86 ? -9.033 4.298 -6.400 1.00 95.56 86 GLY A C 1
ATOM 629 O O . GLY A 1 86 ? -10.249 4.317 -6.571 1.00 95.56 86 GLY A O 1
ATOM 630 N N . GLN A 1 87 ? -8.152 4.358 -7.391 1.00 92.69 87 GLN A N 1
ATOM 631 C CA . GLN A 1 87 ? -8.533 4.374 -8.792 1.00 92.69 87 GLN A CA 1
ATOM 632 C C . GLN A 1 87 ? -8.401 2.980 -9.404 1.00 92.69 87 GLN A C 1
ATOM 634 O O . GLN A 1 87 ? -7.304 2.413 -9.426 1.00 92.69 87 GLN A O 1
ATOM 639 N N . ASP A 1 88 ? -9.477 2.503 -10.023 1.00 90.75 88 ASP A N 1
ATOM 640 C CA . ASP A 1 88 ? -9.414 1.394 -10.967 1.00 90.75 88 ASP A CA 1
ATOM 641 C C . ASP A 1 88 ? -9.112 1.931 -12.377 1.00 90.75 88 ASP A C 1
ATOM 643 O O . ASP A 1 88 ? -9.986 2.260 -13.180 1.00 90.75 88 ASP A O 1
ATOM 647 N N . ALA A 1 89 ? -7.821 2.060 -12.681 1.00 83.19 89 ALA A N 1
ATOM 648 C CA . ALA A 1 89 ? -7.353 2.606 -13.955 1.00 83.19 89 ALA A CA 1
ATOM 649 C C . ALA A 1 89 ? -7.520 1.639 -15.151 1.00 83.19 89 ALA A C 1
ATOM 651 O O . ALA A 1 89 ? -7.249 2.025 -16.304 1.00 83.19 89 ALA A O 1
ATOM 652 N N . TYR A 1 90 ? -7.917 0.388 -14.898 1.00 81.25 90 TYR A N 1
ATOM 653 C CA . TYR A 1 90 ? -7.937 -0.680 -15.900 1.00 81.25 90 TYR A CA 1
ATOM 654 C C . TYR A 1 90 ? -9.288 -1.397 -16.026 1.00 81.25 90 TYR A C 1
ATOM 656 O O . TYR A 1 90 ? -9.470 -2.113 -17.011 1.00 81.25 90 TYR A O 1
ATOM 664 N N . GLY A 1 91 ? -10.246 -1.133 -15.137 1.00 82.25 91 GLY A N 1
ATOM 665 C CA . GLY A 1 91 ? -11.567 -1.762 -15.140 1.00 82.25 91 GLY A CA 1
ATOM 666 C C . GLY A 1 91 ? -11.524 -3.217 -14.669 1.00 82.25 91 GLY A C 1
ATOM 667 O O . GLY A 1 91 ? -12.279 -4.039 -15.189 1.00 82.25 91 GLY A O 1
ATOM 668 N N . ASP A 1 92 ? -10.586 -3.558 -13.785 1.00 84.44 92 ASP A N 1
ATOM 669 C CA . ASP A 1 92 ? -10.414 -4.909 -13.238 1.00 84.44 92 ASP A CA 1
ATOM 670 C C . ASP A 1 92 ? -10.981 -5.073 -11.819 1.00 84.44 92 ASP A C 1
ATOM 672 O O . ASP A 1 92 ? -10.934 -6.172 -11.272 1.00 84.44 92 ASP A O 1
ATOM 676 N N . GLY A 1 93 ? -11.562 -4.016 -11.248 1.00 84.44 93 GLY A N 1
ATOM 677 C CA . GLY A 1 93 ? -12.123 -4.004 -9.899 1.00 84.44 93 GLY A CA 1
ATOM 678 C C . GLY A 1 93 ? -11.077 -3.881 -8.789 1.00 84.44 93 GLY A C 1
ATOM 679 O O . GLY A 1 93 ? -11.442 -3.889 -7.614 1.00 84.44 93 GLY A O 1
ATOM 680 N N . GLU A 1 94 ? -9.791 -3.745 -9.127 1.00 88.06 94 GLU A N 1
ATOM 681 C CA . GLU A 1 94 ? -8.712 -3.667 -8.146 1.00 88.06 94 GLU A CA 1
ATOM 682 C C . GLU A 1 94 ? -8.335 -2.216 -7.822 1.00 88.06 94 GLU A C 1
ATOM 684 O O . GLU A 1 94 ? -7.937 -1.417 -8.680 1.00 88.06 94 GLU A O 1
ATOM 689 N N . VAL A 1 95 ? -8.357 -1.902 -6.527 1.00 92.25 95 VAL A N 1
ATOM 690 C CA . VAL A 1 95 ? -7.827 -0.657 -5.958 1.00 92.25 95 VAL A CA 1
ATOM 691 C C . VAL A 1 95 ? -6.689 -0.951 -4.987 1.00 92.25 95 VAL A C 1
ATOM 693 O O . VAL A 1 95 ? -6.518 -2.086 -4.550 1.00 92.25 95 VAL A O 1
ATOM 696 N N . GLY A 1 96 ? -5.863 0.058 -4.694 1.00 93.75 96 GLY A N 1
ATOM 697 C CA . GLY A 1 96 ? -4.670 -0.139 -3.862 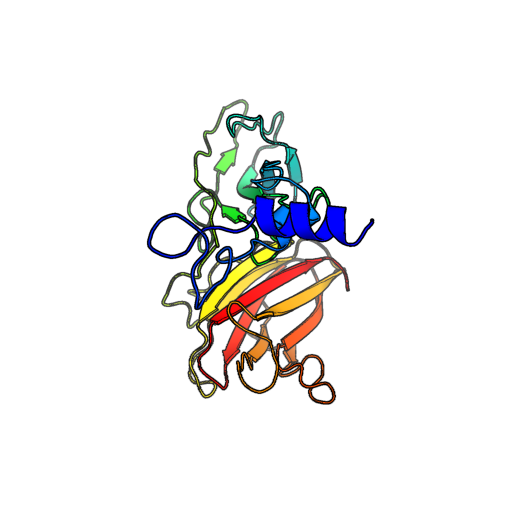1.00 93.75 96 GLY A CA 1
ATOM 698 C C . GLY A 1 96 ? -3.591 -0.984 -4.549 1.00 93.75 96 GLY A C 1
ATOM 699 O O . GLY A 1 96 ? -2.799 -1.658 -3.894 1.00 93.75 96 GLY A O 1
ATOM 700 N N . VAL A 1 97 ? -3.567 -0.977 -5.884 1.00 92.50 97 VAL A N 1
ATOM 701 C CA . VAL A 1 97 ? -2.504 -1.584 -6.699 1.00 92.50 97 VAL A CA 1
ATOM 702 C C . VAL A 1 97 ? -1.379 -0.573 -6.881 1.00 92.50 97 VAL A C 1
ATOM 704 O O . VAL A 1 97 ? -1.650 0.585 -7.218 1.00 92.50 97 VAL A O 1
ATOM 707 N N . SER A 1 98 ? -0.129 -1.014 -6.714 1.00 91.94 98 SER A N 1
ATOM 708 C CA . SER A 1 98 ? 1.036 -0.145 -6.893 1.00 91.94 98 SER A CA 1
ATOM 709 C C . SER A 1 98 ? 1.017 0.560 -8.254 1.00 91.94 98 SER A C 1
ATOM 711 O O . SER A 1 98 ? 0.666 -0.018 -9.286 1.00 91.94 98 SER A O 1
ATOM 713 N N . GLY A 1 99 ? 1.316 1.860 -8.246 1.00 88.56 99 GLY A N 1
ATOM 714 C CA . GLY A 1 99 ? 1.273 2.718 -9.434 1.00 88.56 99 GLY A CA 1
ATOM 715 C C . GLY A 1 99 ? -0.120 3.234 -9.818 1.00 88.56 99 GLY A C 1
ATOM 716 O O . GLY A 1 99 ? -0.218 4.118 -10.672 1.00 88.56 99 GLY A O 1
ATOM 717 N N . ARG A 1 100 ? -1.201 2.760 -9.181 1.00 91.25 100 ARG A N 1
ATOM 718 C CA . ARG A 1 100 ? -2.539 3.375 -9.280 1.00 91.25 100 ARG A CA 1
ATOM 719 C C . ARG A 1 100 ? -2.764 4.340 -8.131 1.00 91.25 100 ARG A C 1
ATOM 721 O O . ARG A 1 100 ? -2.188 4.181 -7.060 1.00 91.25 100 ARG A O 1
ATOM 728 N N . ARG A 1 101 ? -3.631 5.336 -8.323 1.00 94.00 101 ARG A N 1
ATOM 729 C CA . ARG A 1 101 ? -3.922 6.278 -7.241 1.00 94.00 101 ARG A CA 1
ATOM 730 C C . ARG A 1 101 ? -4.583 5.558 -6.066 1.00 94.00 101 ARG A C 1
ATOM 732 O O . ARG A 1 101 ? -5.528 4.799 -6.270 1.00 94.00 101 ARG A O 1
ATOM 739 N N . TRP A 1 102 ? -4.083 5.822 -4.869 1.00 96.56 102 TRP A N 1
ATOM 740 C CA . TRP A 1 102 ? -4.543 5.295 -3.592 1.00 96.56 102 TRP A CA 1
ATOM 741 C C . TRP A 1 102 ? -4.340 6.364 -2.516 1.00 96.56 102 TRP A C 1
ATOM 743 O O . TRP A 1 102 ? -3.419 7.180 -2.603 1.00 96.56 102 TRP A O 1
ATOM 753 N N . GLY A 1 103 ? -5.205 6.399 -1.514 1.00 97.25 103 GLY A N 1
ATOM 754 C CA . GLY A 1 103 ? -5.034 7.302 -0.386 1.00 97.25 103 GLY A CA 1
ATOM 755 C C . GLY A 1 103 ? -6.036 7.058 0.724 1.00 97.25 103 GLY A C 1
ATOM 756 O O . GLY A 1 103 ? -7.025 6.356 0.520 1.00 97.25 103 GLY A O 1
ATOM 757 N N . ALA A 1 104 ? -5.781 7.664 1.878 1.00 98.25 104 ALA A N 1
ATOM 758 C CA . ALA A 1 104 ? -6.665 7.614 3.033 1.00 98.25 104 ALA A CA 1
ATOM 759 C C . ALA A 1 104 ? -7.056 9.015 3.505 1.00 98.25 104 ALA A C 1
ATOM 761 O O . ALA A 1 104 ? -6.286 9.973 3.372 1.00 98.25 104 ALA A O 1
ATOM 762 N N . PHE A 1 105 ? -8.236 9.124 4.107 1.00 98.38 105 PHE A N 1
ATOM 763 C CA . PHE A 1 105 ? -8.612 10.290 4.893 1.00 98.38 105 PHE A CA 1
ATOM 764 C C . PHE A 1 105 ? -7.621 10.475 6.052 1.00 98.38 105 PHE A C 1
ATOM 766 O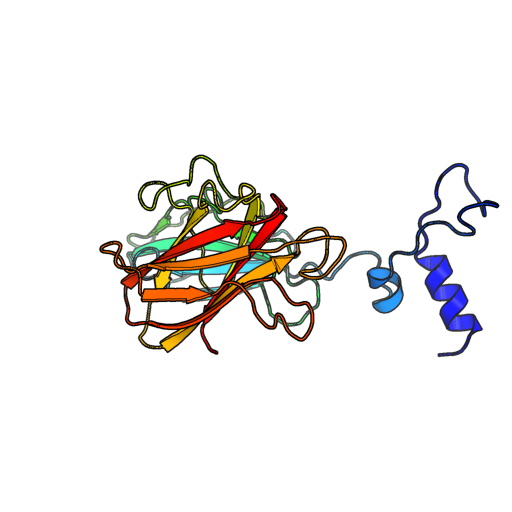 O . PHE A 1 105 ? -7.290 9.519 6.744 1.00 98.38 105 PHE A O 1
ATOM 773 N N . GLY A 1 106 ? -7.111 11.695 6.240 1.00 96.25 106 GLY A N 1
ATOM 774 C CA . GLY A 1 106 ? -6.045 11.982 7.213 1.00 96.25 106 GLY A CA 1
ATOM 775 C C . GLY A 1 106 ? -4.615 11.742 6.719 1.00 96.25 106 GLY A C 1
ATOM 776 O O . GLY A 1 106 ? -3.688 12.295 7.298 1.00 96.25 106 GLY A O 1
ATOM 777 N N . GLY A 1 107 ? -4.440 11.028 5.603 1.00 96.56 107 GLY A N 1
ATOM 778 C CA . GLY A 1 107 ? -3.134 10.655 5.054 1.00 96.56 107 GLY A CA 1
ATOM 779 C C . GLY A 1 107 ? -2.906 9.146 5.110 1.00 96.56 107 GLY A C 1
ATOM 780 O O . GLY A 1 107 ? -3.360 8.471 6.024 1.00 96.56 107 GLY A O 1
ATOM 781 N N . SER A 1 108 ? -2.226 8.589 4.108 1.00 95.94 108 SER A N 1
ATOM 782 C CA . SER A 1 108 ? -2.082 7.131 3.978 1.00 95.94 108 SER A CA 1
ATOM 783 C C . SER A 1 108 ? -1.194 6.502 5.051 1.00 95.94 108 SER A C 1
ATOM 785 O O . SER A 1 108 ? -1.465 5.377 5.449 1.00 95.94 108 SER A O 1
ATOM 787 N N . SER A 1 109 ? -0.154 7.213 5.499 1.00 97.00 109 SER A N 1
ATOM 788 C CA . SER A 1 109 ? 0.789 6.764 6.533 1.00 97.00 109 SER A CA 1
ATOM 789 C C . SER A 1 109 ? 0.204 6.811 7.942 1.00 97.00 109 SER A C 1
ATOM 791 O O . SER A 1 109 ? 0.600 6.023 8.795 1.00 97.00 109 SER A O 1
ATOM 793 N N . ALA A 1 110 ? -0.764 7.692 8.186 1.00 97.06 110 ALA A N 1
ATOM 794 C CA . ALA A 1 110 ? -1.482 7.800 9.450 1.00 97.06 110 ALA A CA 1
ATOM 795 C C . ALA A 1 110 ? -2.952 8.180 9.190 1.00 97.06 110 ALA A C 1
ATOM 797 O O . ALA A 1 110 ? -3.322 9.348 9.340 1.00 97.06 110 ALA A O 1
ATOM 798 N N . PRO A 1 111 ? -3.796 7.221 8.763 1.00 97.88 111 PRO A N 1
ATOM 799 C CA . PRO A 1 111 ? -5.203 7.482 8.495 1.00 97.88 111 PRO A CA 1
ATOM 800 C C . PRO A 1 111 ? -5.913 8.043 9.728 1.00 97.88 111 PRO A C 1
ATOM 802 O O . PRO A 1 111 ? -5.736 7.556 10.844 1.00 97.88 111 PRO A O 1
ATOM 805 N N . THR A 1 112 ? -6.750 9.056 9.525 1.00 97.75 112 THR A N 1
ATOM 806 C CA . THR A 1 112 ? -7.595 9.603 10.589 1.00 97.75 112 THR A CA 1
ATOM 807 C C . THR A 1 112 ? -8.843 8.742 10.718 1.00 97.75 112 THR A C 1
ATOM 809 O O . THR A 1 112 ? -9.594 8.583 9.752 1.00 97.75 112 THR A O 1
ATOM 812 N N . ALA A 1 113 ? -9.093 8.221 11.917 1.00 96.94 113 ALA A N 1
ATOM 813 C CA . ALA A 1 113 ? -10.323 7.505 12.219 1.00 96.94 113 ALA A CA 1
ATOM 814 C C . ALA A 1 113 ? -11.543 8.440 12.197 1.00 96.94 113 ALA A C 1
ATOM 816 O O . ALA A 1 113 ? -11.519 9.557 12.720 1.00 96.94 113 ALA A O 1
ATOM 817 N N . VAL A 1 114 ? -12.627 7.953 11.605 1.00 96.50 114 VAL A N 1
ATOM 818 C CA . VAL A 1 114 ? -13.966 8.530 11.679 1.00 96.50 114 VAL A CA 1
ATOM 819 C C . VAL A 1 114 ? -14.742 7.743 12.728 1.00 96.50 114 VAL A C 1
ATOM 821 O O . VAL A 1 114 ? -15.041 6.565 12.531 1.00 96.50 114 VAL A O 1
ATOM 824 N N . THR A 1 115 ? -15.058 8.386 13.849 1.00 95.50 115 THR A N 1
ATOM 825 C CA . THR A 1 115 ? -15.918 7.805 14.885 1.00 95.50 115 THR A CA 1
ATOM 826 C C . THR A 1 115 ? -17.378 7.995 14.489 1.00 95.50 115 THR A C 1
ATOM 828 O O . THR A 1 115 ? -17.855 9.127 14.451 1.00 95.50 115 THR A O 1
ATOM 831 N N . VAL A 1 116 ? -18.082 6.899 14.225 1.00 93.19 116 VAL A N 1
ATOM 832 C CA . VAL A 1 116 ? -19.529 6.873 13.994 1.00 93.19 116 VAL A CA 1
ATOM 833 C C . VAL A 1 116 ? -20.211 6.540 15.315 1.00 93.19 116 VAL A C 1
ATOM 835 O O . VAL A 1 116 ? -19.910 5.520 15.936 1.00 93.19 116 VAL A O 1
ATOM 838 N N . SER A 1 117 ? -21.121 7.405 15.761 1.00 90.25 117 SER A N 1
ATOM 839 C CA . SER A 1 117 ? -21.924 7.164 16.960 1.00 90.25 117 SER A CA 1
ATOM 840 C C . SER A 1 117 ? -23.347 7.679 16.773 1.00 90.25 117 SER A C 1
ATOM 842 O O . SER A 1 117 ? -23.554 8.884 16.643 1.00 90.25 117 SER A O 1
ATOM 844 N N . GLY A 1 118 ? -24.337 6.790 16.811 1.00 86.31 118 GLY A N 1
ATOM 845 C CA . GLY A 1 118 ? -25.729 7.152 16.565 1.00 86.31 118 GLY A CA 1
ATOM 846 C C . GLY A 1 118 ? -25.996 7.559 15.111 1.00 86.31 118 GLY A C 1
ATOM 847 O O . GLY A 1 118 ? -25.234 7.256 14.200 1.00 86.31 118 GLY A O 1
ATOM 848 N N . ALA A 1 119 ? -27.125 8.232 14.882 1.00 80.88 119 ALA A N 1
ATOM 849 C CA . ALA A 1 119 ? -27.577 8.618 13.544 1.00 80.88 119 ALA A CA 1
ATOM 850 C C . ALA A 1 119 ? -27.020 9.990 13.121 1.00 80.88 119 ALA A C 1
ATOM 852 O O . ALA A 1 119 ? -27.791 10.924 12.892 1.00 80.88 119 ALA A O 1
ATOM 853 N N . ASP A 1 120 ? -25.694 10.096 13.042 1.00 84.94 120 ASP A N 1
ATOM 854 C CA . ASP A 1 120 ? -24.983 11.303 12.615 1.00 84.94 120 ASP A CA 1
ATOM 855 C C . ASP A 1 120 ? -24.309 11.113 11.244 1.00 84.94 120 ASP A C 1
ATOM 857 O O . ASP A 1 120 ? -24.082 10.000 10.772 1.00 84.94 120 ASP A O 1
ATOM 861 N N . THR A 1 121 ? -24.015 12.228 10.571 1.00 87.56 121 THR A N 1
ATOM 862 C CA . THR A 1 121 ? -23.273 12.254 9.303 1.00 87.56 121 THR A CA 1
ATOM 863 C C . THR A 1 121 ? -21.863 12.770 9.551 1.00 87.56 121 THR A C 1
ATOM 865 O O . THR A 1 121 ? -21.684 13.797 10.207 1.00 87.56 121 THR A O 1
ATOM 868 N N . HIS A 1 122 ? -20.873 12.079 8.989 1.00 90.88 122 HIS A N 1
ATOM 869 C CA . HIS A 1 122 ? -19.464 12.431 9.116 1.00 90.88 122 HIS A CA 1
ATOM 870 C C . HIS A 1 122 ? -18.844 12.667 7.740 1.00 90.88 122 HIS A C 1
ATOM 872 O O . HIS A 1 122 ? -18.941 11.819 6.854 1.00 90.88 122 HIS A O 1
ATOM 878 N N . ASP A 1 123 ? -18.175 13.807 7.579 1.00 91.06 123 ASP A N 1
ATOM 879 C CA . ASP A 1 123 ? -17.494 14.152 6.335 1.00 91.06 123 ASP A CA 1
ATOM 880 C C . ASP A 1 123 ? -16.074 13.570 6.310 1.00 91.06 123 ASP A C 1
ATOM 882 O O . ASP A 1 123 ? -15.271 13.814 7.212 1.00 91.06 123 ASP A O 1
ATOM 886 N N . ALA A 1 124 ? -15.734 12.871 5.225 1.00 93.38 124 ALA A N 1
ATOM 887 C CA . ALA A 1 124 ? -14.386 12.378 4.945 1.00 93.38 124 ALA A CA 1
ATOM 888 C C . ALA A 1 124 ? -13.912 12.897 3.578 1.00 93.38 124 ALA A C 1
ATOM 890 O O . ALA A 1 124 ? -13.966 12.202 2.568 1.00 93.38 124 ALA A O 1
ATOM 891 N N . THR A 1 125 ? -13.459 14.154 3.530 1.00 93.75 125 THR A N 1
ATOM 892 C CA . THR A 1 125 ? -12.933 14.769 2.297 1.00 93.75 125 THR A CA 1
ATOM 893 C C . THR A 1 125 ? -11.413 14.666 2.247 1.00 93.75 125 THR A C 1
ATOM 895 O O . THR A 1 125 ? -10.725 15.145 3.146 1.00 93.75 125 THR A O 1
ATOM 898 N N . PHE A 1 126 ? -10.877 14.075 1.180 1.00 95.44 126 PHE A N 1
ATOM 899 C CA . PHE A 1 126 ? -9.439 13.931 0.961 1.00 95.44 126 PHE A CA 1
ATOM 900 C C . PHE A 1 126 ? -9.121 13.777 -0.530 1.00 95.44 126 PHE A C 1
ATOM 902 O O . PHE A 1 126 ? -10.009 13.676 -1.374 1.00 95.44 126 PHE A O 1
ATOM 909 N N . THR A 1 127 ? -7.832 13.774 -0.860 1.00 93.06 127 THR A N 1
ATOM 910 C CA . THR A 1 127 ? -7.331 13.545 -2.219 1.00 93.06 127 THR A CA 1
ATOM 911 C C . THR A 1 127 ? -6.482 12.287 -2.252 1.00 93.06 127 THR A C 1
ATOM 913 O O . THR A 1 127 ? -5.725 12.038 -1.318 1.00 93.06 127 THR A O 1
ATOM 916 N N . ILE A 1 128 ? -6.551 11.539 -3.350 1.00 94.06 128 ILE A N 1
ATOM 917 C CA . ILE A 1 128 ? -5.731 10.343 -3.561 1.00 94.06 128 ILE A CA 1
ATOM 918 C C . ILE A 1 128 ? -4.581 10.623 -4.525 1.00 94.06 128 ILE A C 1
ATOM 920 O O . ILE A 1 128 ? -4.694 11.440 -5.443 1.00 94.06 128 ILE A O 1
ATOM 924 N N . GLY A 1 129 ? -3.477 9.909 -4.340 1.00 93.81 129 GLY A N 1
ATOM 925 C CA . GLY A 1 129 ? -2.255 10.085 -5.114 1.00 93.81 129 GLY A CA 1
ATOM 926 C C . GLY A 1 129 ? -1.454 8.796 -5.155 1.00 93.81 129 GLY A C 1
ATOM 927 O O . GLY A 1 129 ? -2.025 7.714 -5.140 1.00 93.81 129 GLY A O 1
ATOM 928 N N . LEU A 1 130 ? -0.135 8.907 -5.231 1.00 94.31 130 LEU A N 1
ATOM 929 C CA . LEU A 1 130 ? 0.747 7.774 -4.976 1.00 94.31 130 LEU A CA 1
ATOM 930 C C . LEU A 1 130 ? 1.146 7.893 -3.498 1.00 94.31 130 LEU A C 1
ATOM 932 O O . LEU A 1 130 ? 1.795 8.882 -3.163 1.00 94.31 130 LEU A O 1
ATOM 936 N N . PRO A 1 131 ? 0.678 6.997 -2.611 1.00 96.62 131 PRO A N 1
ATOM 937 C CA . PRO A 1 131 ? 0.980 7.059 -1.188 1.00 96.62 131 PRO A CA 1
ATOM 938 C C . PRO A 1 131 ? 2.487 6.921 -0.994 1.00 96.62 131 PRO A C 1
ATOM 940 O O . PRO A 1 131 ? 3.097 6.008 -1.547 1.00 96.62 131 PRO A O 1
ATOM 943 N N . VAL A 1 132 ? 3.059 7.832 -0.219 1.00 96.38 132 VAL A N 1
ATOM 944 C CA . VAL A 1 132 ? 4.456 7.796 0.212 1.00 96.38 132 VAL A CA 1
ATOM 945 C C . VAL A 1 132 ? 4.447 7.648 1.726 1.00 96.38 132 VAL A C 1
ATOM 947 O O . VAL A 1 132 ? 3.525 8.143 2.384 1.00 96.38 132 VAL A O 1
ATOM 950 N N . GLU A 1 133 ? 5.419 6.916 2.238 1.00 97.00 133 GLU A N 1
ATOM 951 C CA . GLU A 1 133 ? 5.714 6.805 3.657 1.00 97.00 133 GLU A CA 1
ATOM 952 C C . GLU A 1 133 ? 5.966 8.177 4.307 1.00 97.00 133 GLU A C 1
ATOM 954 O O . GLU A 1 133 ? 6.181 9.182 3.622 1.00 97.00 133 GLU A O 1
ATOM 959 N N . ASP A 1 134 ? 5.888 8.223 5.635 1.00 97.56 134 ASP A N 1
ATOM 960 C CA . ASP A 1 134 ? 6.178 9.425 6.417 1.00 97.56 134 ASP A CA 1
ATOM 961 C C . ASP A 1 134 ? 7.274 9.127 7.433 1.00 97.56 134 ASP A C 1
ATOM 963 O O . ASP A 1 134 ? 7.120 8.252 8.286 1.00 97.56 134 ASP A O 1
ATOM 967 N N . GLU A 1 135 ? 8.361 9.880 7.317 1.00 96.50 135 GLU A N 1
ATOM 968 C CA . GLU A 1 135 ? 9.613 9.672 8.037 1.00 96.50 135 GLU A CA 1
ATOM 969 C C . GLU A 1 135 ? 9.726 10.597 9.263 1.00 96.50 135 GLU A C 1
ATOM 971 O O . GLU A 1 135 ? 9.311 11.763 9.203 1.00 96.50 135 GLU A O 1
ATOM 976 N N . PRO A 1 136 ? 10.351 10.160 10.376 1.00 96.75 136 PRO A N 1
ATOM 977 C CA . PRO A 1 136 ? 11.044 8.882 10.548 1.00 96.75 136 PRO A CA 1
ATOM 978 C C . PRO A 1 136 ? 10.088 7.723 10.868 1.00 96.75 136 PRO A C 1
ATOM 980 O O . PRO A 1 136 ? 9.301 7.831 11.813 1.00 96.75 136 PRO A O 1
ATOM 983 N N . ASN A 1 137 ? 10.221 6.596 10.169 1.00 97.81 137 ASN A N 1
ATOM 984 C CA . ASN A 1 137 ? 9.506 5.345 10.448 1.00 97.81 137 ASN A CA 1
ATOM 985 C C . ASN A 1 137 ? 10.454 4.166 10.783 1.00 97.81 137 ASN A C 1
ATOM 987 O O . ASN A 1 137 ? 10.002 3.025 10.861 1.00 97.81 137 ASN A O 1
ATOM 991 N N . ASP A 1 138 ? 11.718 4.457 11.128 1.00 97.56 138 ASP A N 1
ATOM 992 C CA . ASP A 1 138 ? 12.803 3.509 11.473 1.00 97.56 138 ASP A CA 1
ATOM 993 C C . ASP A 1 138 ? 12.526 2.544 12.652 1.00 97.56 138 ASP A C 1
ATOM 995 O O . ASP A 1 138 ? 13.388 1.774 13.091 1.00 97.56 138 ASP A O 1
ATOM 999 N N . THR A 1 139 ? 11.352 2.633 13.282 1.00 97.62 139 THR A N 1
ATOM 1000 C CA . THR A 1 139 ? 10.991 1.815 14.443 1.00 97.62 139 THR A CA 1
ATOM 1001 C C . THR A 1 139 ? 9.530 1.395 14.387 1.00 97.62 139 THR A C 1
ATOM 1003 O O . THR A 1 139 ? 8.667 2.167 13.977 1.00 97.62 139 THR A O 1
ATOM 1006 N N . ARG A 1 140 ? 9.203 0.233 14.967 1.00 96.88 140 ARG A N 1
ATOM 1007 C CA . ARG A 1 140 ? 7.807 -0.234 15.114 1.00 96.88 140 ARG A CA 1
ATOM 1008 C C . ARG A 1 140 ? 6.873 0.779 15.787 1.00 96.88 140 ARG A C 1
ATOM 1010 O O . ARG A 1 140 ? 5.683 0.800 15.501 1.00 96.88 140 ARG A O 1
ATOM 1017 N N . ALA A 1 141 ? 7.391 1.617 16.687 1.00 96.94 141 ALA A N 1
ATOM 1018 C CA . ALA A 1 141 ? 6.594 2.636 17.372 1.00 96.94 141 ALA A CA 1
ATOM 1019 C C . ALA A 1 141 ? 6.234 3.835 16.476 1.00 96.94 141 ALA A C 1
ATOM 1021 O O . ALA A 1 141 ? 5.287 4.553 16.785 1.00 96.94 141 ALA A O 1
ATOM 1022 N N . ALA A 1 142 ? 6.991 4.048 15.400 1.00 97.88 142 ALA A N 1
ATOM 1023 C CA . ALA A 1 142 ? 6.782 5.101 14.411 1.00 97.88 142 ALA A CA 1
ATOM 1024 C C . ALA A 1 142 ? 6.271 4.550 13.068 1.00 97.88 142 ALA A C 1
ATOM 1026 O O . ALA A 1 142 ? 6.226 5.280 12.084 1.00 97.88 142 ALA A O 1
ATOM 1027 N N . ALA A 1 143 ? 5.890 3.269 13.031 1.00 98.56 143 ALA A N 1
ATOM 1028 C CA . ALA A 1 143 ? 5.508 2.585 11.809 1.00 98.56 143 ALA A CA 1
ATOM 1029 C C . ALA A 1 143 ? 4.350 3.294 11.093 1.00 98.56 143 ALA A C 1
ATOM 1031 O O . ALA A 1 143 ? 3.358 3.676 11.721 1.00 98.56 143 ALA A O 1
ATOM 1032 N N . ASN A 1 144 ? 4.444 3.416 9.772 1.00 98.75 144 ASN A N 1
ATOM 1033 C CA . ASN A 1 144 ? 3.343 3.925 8.966 1.00 98.75 144 ASN A CA 1
ATOM 1034 C C . ASN A 1 144 ? 2.252 2.862 8.802 1.00 98.75 144 ASN A C 1
ATOM 1036 O O . ASN A 1 144 ? 2.519 1.668 8.761 1.00 98.75 144 ASN A O 1
ATOM 1040 N N . ALA A 1 145 ? 0.996 3.267 8.673 1.00 98.25 145 ALA A N 1
ATOM 1041 C CA . ALA A 1 145 ? -0.089 2.338 8.398 1.00 98.25 145 ALA A CA 1
ATOM 1042 C C . ALA A 1 145 ? 0.032 1.743 6.985 1.00 98.25 145 ALA A C 1
ATOM 1044 O O . ALA A 1 145 ? 0.202 2.464 6.002 1.00 98.25 145 ALA A O 1
ATOM 1045 N N . LEU A 1 146 ? -0.162 0.431 6.867 1.00 98.19 146 LEU A N 1
ATOM 1046 C CA . LEU A 1 146 ? -0.301 -0.266 5.593 1.00 98.19 146 LEU A CA 1
ATOM 1047 C C . LEU A 1 146 ? -1.622 -1.040 5.587 1.00 98.19 146 LEU A C 1
ATOM 1049 O O . LEU A 1 146 ? -1.802 -2.045 6.272 1.00 98.19 146 LEU A O 1
ATOM 1053 N N . ALA A 1 147 ? -2.583 -0.540 4.812 1.00 96.31 147 ALA A N 1
ATOM 1054 C CA . ALA A 1 147 ? -3.899 -1.156 4.707 1.00 96.31 147 ALA A CA 1
ATOM 1055 C C . ALA A 1 147 ? -3.844 -2.469 3.914 1.00 96.31 147 ALA A C 1
ATOM 1057 O O . ALA A 1 147 ? -3.222 -2.533 2.850 1.00 96.31 147 ALA A O 1
ATOM 1058 N N . LEU A 1 148 ? -4.583 -3.485 4.370 1.00 95.81 148 LEU A N 1
ATOM 1059 C CA . LEU A 1 148 ? -4.823 -4.691 3.580 1.00 95.81 148 LEU A CA 1
ATOM 1060 C C . LEU A 1 148 ? -5.511 -4.339 2.251 1.00 95.81 148 LEU A C 1
ATOM 1062 O O . LEU A 1 148 ? -6.481 -3.577 2.193 1.00 95.81 148 LEU A O 1
ATOM 1066 N N . GLY A 1 149 ? -4.995 -4.896 1.158 1.00 94.94 149 GLY A N 1
ATOM 1067 C CA . GLY A 1 149 ? -5.416 -4.546 -0.196 1.00 94.94 149 GLY A CA 1
ATOM 1068 C C . GLY A 1 149 ? -4.920 -3.174 -0.660 1.00 94.94 149 GLY A C 1
ATOM 1069 O O . GLY A 1 149 ? -5.503 -2.635 -1.598 1.00 94.94 149 GLY A O 1
ATOM 1070 N N . GLY A 1 150 ? -3.924 -2.593 0.013 1.00 96.12 150 GLY A N 1
ATOM 1071 C CA . GLY A 1 150 ? -3.304 -1.308 -0.300 1.00 96.12 150 GLY A CA 1
ATOM 1072 C C . GLY A 1 150 ? -1.796 -1.420 -0.535 1.00 96.12 150 GLY A C 1
ATOM 1073 O O . GLY A 1 150 ? -1.225 -2.513 -0.555 1.00 96.12 150 GLY A O 1
ATOM 1074 N N . TYR A 1 151 ? -1.159 -0.264 -0.725 1.00 97.94 151 TYR A N 1
ATOM 1075 C CA . TYR A 1 151 ? 0.291 -0.152 -0.852 1.00 97.94 151 TYR A CA 1
ATOM 1076 C C . TYR A 1 151 ? 0.806 1.175 -0.290 1.00 97.94 151 TYR A C 1
ATOM 1078 O O . TYR A 1 151 ? 0.040 2.135 -0.156 1.00 97.94 151 TYR A O 1
ATOM 1086 N N . MET A 1 152 ? 2.107 1.229 -0.023 1.00 98.06 152 MET A N 1
ATOM 1087 C CA . MET A 1 152 ? 2.849 2.439 0.321 1.00 98.06 152 MET A CA 1
ATOM 1088 C C . MET A 1 152 ? 4.169 2.460 -0.445 1.00 98.06 152 MET A C 1
ATOM 1090 O O . MET A 1 152 ? 4.735 1.401 -0.708 1.00 98.06 152 MET A O 1
ATOM 1094 N N . ARG A 1 153 ? 4.632 3.642 -0.853 1.00 97.12 153 ARG A N 1
ATOM 1095 C CA . ARG A 1 153 ? 5.957 3.816 -1.456 1.00 97.12 153 ARG A CA 1
ATOM 1096 C C . ARG A 1 153 ? 6.938 4.333 -0.429 1.00 97.12 153 ARG A C 1
ATOM 1098 O O . ARG A 1 153 ? 6.573 5.229 0.326 1.00 97.12 153 ARG A O 1
ATOM 1105 N N . GLY A 1 154 ? 8.160 3.843 -0.503 1.00 95.00 154 GLY A N 1
ATOM 1106 C CA . GLY A 1 154 ? 9.253 4.319 0.320 1.00 95.00 154 GLY A CA 1
ATOM 1107 C C . GLY A 1 154 ? 10.581 4.311 -0.411 1.00 95.00 154 GLY A C 1
ATOM 1108 O O . GLY A 1 154 ? 10.644 3.982 -1.603 1.00 95.00 154 GLY A O 1
ATOM 1109 N N . VAL A 1 155 ? 11.632 4.710 0.292 1.00 93.25 155 VAL A N 1
ATOM 1110 C CA . VAL A 1 155 ? 13.015 4.645 -0.184 1.00 93.25 155 VAL A CA 1
ATOM 1111 C C . VAL A 1 155 ? 13.863 4.010 0.903 1.00 93.25 155 VAL A C 1
ATOM 1113 O O . VAL A 1 155 ? 14.273 4.683 1.839 1.00 93.25 155 VAL A O 1
ATOM 1116 N N . ALA A 1 156 ? 14.191 2.733 0.721 1.00 90.62 156 ALA A N 1
ATOM 1117 C CA . ALA A 1 156 ? 14.959 2.006 1.717 1.00 90.62 156 ALA A CA 1
ATOM 1118 C C . ALA A 1 156 ? 16.387 2.558 1.787 1.00 90.62 156 ALA A C 1
ATOM 1120 O O . ALA A 1 156 ? 16.993 2.856 0.752 1.00 90.62 156 ALA A O 1
ATOM 1121 N N . GLU A 1 157 ? 16.969 2.644 2.983 1.00 91.62 157 GLU A N 1
ATOM 1122 C CA . GLU A 1 157 ? 18.382 2.994 3.120 1.00 91.62 157 GLU A CA 1
ATOM 1123 C C . GLU A 1 157 ? 19.295 1.872 2.599 1.00 91.62 157 GLU A C 1
ATOM 1125 O O . GLU A 1 157 ? 19.084 0.688 2.856 1.00 91.62 157 GLU A O 1
ATOM 1130 N N . ALA A 1 158 ? 20.358 2.247 1.879 1.00 90.44 158 ALA A N 1
ATOM 1131 C CA . ALA A 1 158 ? 21.305 1.292 1.305 1.00 90.44 158 ALA A CA 1
ATOM 1132 C C . ALA A 1 158 ? 22.119 0.541 2.371 1.00 90.44 158 ALA A C 1
ATOM 1134 O O . ALA A 1 158 ? 22.538 1.107 3.384 1.00 90.44 158 ALA A O 1
ATOM 1135 N N . GLY A 1 159 ? 22.466 -0.711 2.070 1.00 90.25 159 GLY A N 1
ATOM 1136 C CA . GLY A 1 159 ? 23.320 -1.542 2.914 1.00 90.25 159 GLY A CA 1
ATOM 1137 C C . GLY A 1 159 ? 22.641 -2.062 4.180 1.00 90.25 159 GLY A C 1
ATOM 1138 O O . GLY A 1 159 ? 23.352 -2.359 5.141 1.00 90.25 159 GLY A O 1
ATOM 1139 N N . LEU A 1 160 ? 21.306 -2.175 4.176 1.00 92.56 160 LEU A N 1
ATOM 1140 C CA . LEU A 1 160 ? 20.500 -2.639 5.313 1.00 92.56 160 LEU A CA 1
ATOM 1141 C C . LEU A 1 160 ? 20.709 -1.773 6.572 1.00 92.56 160 LEU A C 1
ATOM 1143 O O . LEU A 1 160 ? 20.774 -2.283 7.691 1.00 92.56 160 LEU A O 1
ATOM 1147 N N . ALA A 1 161 ? 20.925 -0.467 6.378 1.00 89.94 161 ALA A N 1
ATOM 1148 C CA . ALA A 1 161 ? 21.3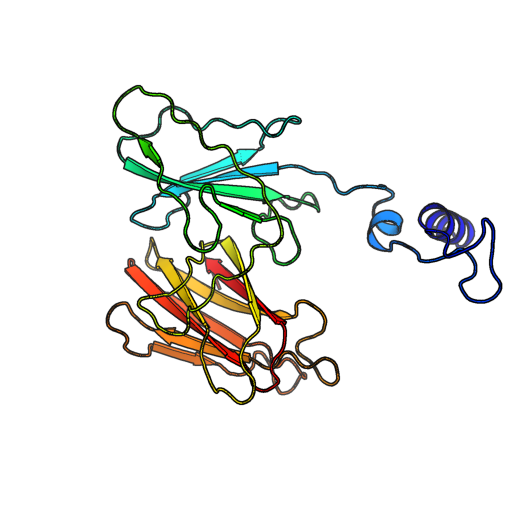43 0.446 7.442 1.00 89.94 161 ALA A CA 1
ATOM 1149 C C . ALA A 1 161 ? 20.199 0.827 8.395 1.00 89.94 161 ALA A C 1
ATOM 1151 O O . ALA A 1 161 ? 20.417 0.905 9.609 1.00 89.94 161 ALA A O 1
ATOM 1152 N N . SER A 1 162 ? 19.002 1.017 7.847 1.00 94.12 162 SER A N 1
ATOM 1153 C CA . SER A 1 162 ? 17.750 1.220 8.567 1.00 94.12 162 SER A CA 1
ATOM 1154 C C . SER A 1 162 ? 16.641 0.394 7.913 1.00 94.12 162 SER A C 1
ATOM 1156 O O . SER A 1 162 ? 16.835 -0.205 6.850 1.00 94.12 162 SER A O 1
ATOM 1158 N N . ALA A 1 163 ? 15.511 0.306 8.604 1.00 96.69 163 ALA A N 1
ATOM 1159 C CA . ALA A 1 163 ? 14.343 -0.406 8.129 1.00 96.69 163 ALA A CA 1
ATOM 1160 C C . ALA A 1 163 ? 13.126 0.499 8.238 1.00 96.69 163 ALA A C 1
ATOM 1162 O O . ALA A 1 163 ? 12.864 1.018 9.324 1.00 96.69 163 ALA A O 1
ATOM 1163 N N . ASP A 1 164 ? 12.349 0.583 7.170 1.00 98.38 164 ASP A N 1
ATOM 1164 C CA . ASP A 1 164 ? 11.104 1.337 7.162 1.00 98.38 164 ASP A CA 1
ATOM 1165 C C . ASP A 1 164 ? 9.997 0.430 7.697 1.00 98.38 164 ASP A C 1
ATOM 1167 O O . ASP A 1 164 ? 9.729 -0.646 7.143 1.00 98.38 164 ASP A O 1
ATOM 1171 N N . TYR A 1 165 ? 9.368 0.813 8.809 1.00 98.75 165 TYR A N 1
ATOM 1172 C CA . TYR A 1 165 ? 8.339 -0.014 9.434 1.00 98.75 165 TYR A CA 1
ATOM 1173 C C . TYR A 1 165 ? 6.931 0.369 8.984 1.00 98.75 165 TYR A C 1
ATOM 1175 O O . TYR A 1 165 ? 6.512 1.526 9.048 1.00 98.75 165 TYR A O 1
ATOM 1183 N N . PHE A 1 166 ? 6.140 -0.657 8.678 1.00 98.81 166 PHE A N 1
ATOM 1184 C CA . PHE A 1 166 ? 4.727 -0.559 8.340 1.00 98.81 166 PHE A CA 1
ATOM 1185 C C . PHE A 1 166 ? 3.875 -1.418 9.276 1.00 98.81 166 PHE A C 1
ATOM 1187 O O . PHE A 1 166 ? 4.162 -2.594 9.482 1.00 98.81 166 PHE A O 1
ATOM 1194 N N . ALA A 1 167 ? 2.806 -0.857 9.833 1.00 98.56 167 ALA A N 1
ATOM 1195 C CA . ALA A 1 167 ? 1.852 -1.560 10.682 1.00 98.56 167 ALA A CA 1
ATOM 1196 C C . ALA A 1 167 ? 0.646 -2.045 9.865 1.00 98.56 167 ALA A C 1
ATOM 1198 O O . ALA A 1 167 ? -0.006 -1.261 9.171 1.00 98.56 167 ALA A O 1
ATOM 1199 N N . VAL A 1 168 ? 0.318 -3.330 9.996 1.00 98.25 168 VAL A N 1
ATOM 1200 C CA . VAL A 1 168 ? -0.809 -3.980 9.318 1.00 98.25 168 VAL A CA 1
ATOM 1201 C C . VAL A 1 168 ? -1.725 -4.611 10.358 1.00 98.25 168 VAL A C 1
ATOM 1203 O O . VAL A 1 168 ? -1.268 -5.332 11.244 1.00 98.25 168 VAL A O 1
ATOM 1206 N N . GLN A 1 169 ? -3.029 -4.371 10.235 1.00 97.94 169 GLN A N 1
ATOM 1207 C CA . GLN A 1 169 ? -4.043 -5.055 11.035 1.00 97.94 169 GLN A CA 1
ATOM 1208 C C . GLN A 1 169 ? -4.592 -6.257 10.262 1.00 97.94 169 GLN A C 1
ATOM 1210 O O . GLN A 1 169 ? -5.097 -6.117 9.147 1.00 97.94 169 GLN A O 1
ATOM 1215 N N . VAL A 1 170 ? -4.479 -7.437 10.863 1.00 97.88 170 VAL A N 1
ATOM 1216 C CA . VAL A 1 170 ? -4.990 -8.706 10.350 1.00 97.88 170 VAL A CA 1
ATOM 1217 C C . VAL A 1 170 ? -6.335 -8.998 11.025 1.00 97.88 170 VAL A C 1
ATOM 1219 O O . VAL A 1 170 ? -6.372 -9.144 12.246 1.00 97.88 170 VAL A O 1
ATOM 1222 N N . PRO A 1 171 ? -7.448 -9.110 10.276 1.00 97.62 171 PRO A N 1
ATOM 1223 C CA . PRO A 1 171 ? -8.773 -9.268 10.879 1.00 97.62 171 PRO A CA 1
ATOM 1224 C C . PRO A 1 171 ? -9.160 -10.727 11.151 1.00 97.62 171 PRO A C 1
ATOM 1226 O O . PRO A 1 171 ? -9.990 -11.002 12.018 1.00 97.62 171 PRO A O 1
ATOM 1229 N N . VAL A 1 172 ? -8.613 -11.676 10.385 1.00 96.75 172 VAL A N 1
ATOM 1230 C CA . VAL A 1 172 ? -9.008 -13.094 10.415 1.00 96.75 172 VAL A CA 1
ATOM 1231 C C . VAL A 1 172 ? -7.808 -14.011 10.215 1.00 96.75 172 VAL A C 1
ATOM 1233 O O . VAL A 1 172 ? -6.878 -13.652 9.496 1.00 96.75 172 VAL A O 1
ATOM 1236 N N . SER A 1 173 ? -7.874 -15.215 10.791 1.00 97.56 173 SER A N 1
ATOM 1237 C CA . SER A 1 173 ? -6.869 -16.263 10.577 1.00 97.56 173 SER A CA 1
ATOM 1238 C C . SER A 1 173 ? -6.875 -16.724 9.113 1.00 97.56 173 SER A C 1
ATOM 1240 O O . SER A 1 173 ? -7.844 -17.342 8.664 1.00 97.56 173 SER A O 1
ATOM 1242 N N . SER A 1 174 ? -5.846 -16.352 8.348 1.00 97.00 174 SER A N 1
ATOM 1243 C CA . SER A 1 174 ? -5.751 -16.573 6.894 1.00 97.00 174 SER A CA 1
ATOM 1244 C C . SER A 1 174 ? -4.301 -16.420 6.418 1.00 97.00 174 SER A C 1
ATOM 1246 O O . SER A 1 174 ? -3.516 -15.765 7.103 1.00 97.00 174 SER A O 1
ATOM 1248 N N . PRO A 1 175 ? -3.917 -16.973 5.251 1.00 98.12 175 PRO A N 1
ATOM 1249 C CA . PRO A 1 175 ? -2.720 -16.520 4.553 1.00 98.12 175 PRO A CA 1
ATOM 1250 C C . PRO A 1 175 ? -2.831 -15.040 4.160 1.00 98.12 175 PRO A C 1
ATOM 1252 O O . PRO A 1 175 ? -3.888 -14.595 3.687 1.00 98.12 175 PRO A O 1
ATOM 1255 N N . TYR A 1 176 ? -1.725 -14.322 4.339 1.00 98.31 176 TYR A N 1
ATOM 1256 C CA . TYR A 1 176 ? -1.492 -12.967 3.854 1.00 98.31 176 TYR A CA 1
ATOM 1257 C C . TYR A 1 176 ? -0.135 -12.896 3.166 1.00 98.31 176 TYR A C 1
ATOM 1259 O O . TYR A 1 176 ? 0.830 -13.503 3.635 1.00 98.31 176 TYR A O 1
ATOM 1267 N N . THR A 1 177 ? -0.064 -12.117 2.092 1.00 98.50 177 THR A N 1
ATOM 1268 C CA . THR A 1 177 ? 1.165 -11.860 1.344 1.00 98.50 177 THR A CA 1
ATOM 1269 C C . THR A 1 177 ? 1.602 -10.414 1.532 1.00 98.50 177 THR A C 1
ATOM 1271 O O . THR A 1 177 ? 0.813 -9.485 1.328 1.00 98.50 177 THR A O 1
ATOM 1274 N N . PHE A 1 178 ? 2.875 -10.240 1.877 1.00 98.50 178 PHE A N 1
ATOM 1275 C CA . PHE A 1 178 ? 3.583 -8.966 1.860 1.00 98.50 178 PHE A CA 1
ATOM 1276 C C . PHE A 1 178 ? 4.634 -9.023 0.767 1.00 98.50 178 PHE A C 1
ATOM 1278 O O . PHE A 1 178 ? 5.371 -10.003 0.680 1.00 98.50 178 PHE A O 1
ATOM 1285 N N . GLU A 1 179 ? 4.680 -8.006 -0.081 1.00 97.81 179 GLU A N 1
ATOM 1286 C CA . GLU A 1 179 ? 5.548 -8.005 -1.257 1.00 97.81 179 GLU A CA 1
ATOM 1287 C C . GLU A 1 179 ? 6.038 -6.589 -1.541 1.00 97.81 179 GLU A C 1
ATOM 1289 O O . GLU A 1 179 ? 5.236 -5.644 -1.517 1.00 97.81 179 GLU A O 1
ATOM 1294 N N . THR A 1 180 ? 7.336 -6.452 -1.808 1.00 96.69 180 THR A N 1
ATOM 1295 C CA . THR A 1 180 ? 7.915 -5.237 -2.382 1.00 96.69 180 THR A CA 1
ATOM 1296 C C . THR A 1 180 ? 7.866 -5.309 -3.904 1.00 96.69 180 THR A C 1
ATOM 1298 O O . THR A 1 180 ? 8.006 -6.363 -4.515 1.00 96.69 180 THR A O 1
ATOM 1301 N N . VAL A 1 181 ? 7.632 -4.165 -4.536 1.00 93.06 181 VAL A N 1
ATOM 1302 C CA . VAL A 1 181 ? 7.589 -4.021 -5.991 1.00 93.06 181 VAL A CA 1
ATOM 1303 C C . VAL A 1 181 ? 8.414 -2.802 -6.377 1.00 93.06 181 VAL A C 1
ATOM 1305 O O . VAL A 1 181 ? 8.304 -1.751 -5.739 1.00 93.06 181 VAL A O 1
ATOM 1308 N N . ALA A 1 182 ? 9.193 -2.926 -7.447 1.00 88.56 182 ALA A N 1
ATOM 1309 C CA . ALA A 1 182 ? 9.942 -1.827 -8.044 1.00 88.56 182 ALA A CA 1
ATOM 1310 C C . ALA A 1 182 ? 9.046 -0.625 -8.404 1.00 88.56 182 ALA A C 1
ATOM 1312 O O . ALA A 1 182 ? 7.958 -0.787 -8.970 1.00 88.56 182 ALA A O 1
ATOM 1313 N N . VAL A 1 183 ? 9.504 0.596 -8.099 1.00 85.56 183 VAL A N 1
ATOM 1314 C CA . VAL A 1 183 ? 8.772 1.834 -8.429 1.00 85.56 183 VAL A CA 1
ATOM 1315 C C . VAL A 1 183 ? 9.240 2.447 -9.745 1.00 85.56 183 VAL A C 1
ATOM 1317 O O . VAL A 1 183 ? 8.397 2.784 -10.581 1.00 85.56 183 VAL A O 1
ATOM 1320 N N . ASP A 1 184 ? 10.555 2.593 -9.922 1.00 73.00 184 ASP A N 1
ATOM 1321 C CA . ASP A 1 184 ? 11.166 3.283 -11.068 1.00 73.00 184 ASP A CA 1
ATOM 1322 C C . ASP A 1 184 ? 11.981 2.339 -11.972 1.00 73.00 184 ASP A C 1
ATOM 1324 O O . ASP A 1 184 ? 12.551 2.771 -12.981 1.00 73.00 184 ASP A O 1
ATOM 1328 N N . GLY A 1 185 ? 11.993 1.044 -11.651 1.00 75.38 185 GLY A N 1
ATOM 1329 C CA . GLY A 1 185 ? 12.830 0.054 -12.306 1.00 75.38 185 GLY A CA 1
ATOM 1330 C C . GLY A 1 185 ? 12.217 -1.337 -12.367 1.00 75.38 185 GLY A C 1
ATOM 1331 O O . GLY A 1 185 ? 11.027 -1.529 -12.636 1.00 75.38 185 GLY A O 1
ATOM 1332 N N . ALA A 1 186 ? 13.090 -2.314 -12.194 1.00 80.44 186 ALA A N 1
ATOM 1333 C CA . ALA A 1 186 ? 12.749 -3.712 -12.054 1.00 80.44 186 ALA A CA 1
ATOM 1334 C C . ALA A 1 186 ? 13.511 -4.229 -10.841 1.00 80.44 186 ALA A C 1
ATOM 1336 O O . ALA A 1 186 ? 14.610 -3.760 -10.554 1.00 80.44 186 ALA A O 1
ATOM 1337 N N . CYS A 1 187 ? 12.971 -5.262 -10.214 1.00 84.25 187 CYS A N 1
ATOM 1338 C CA . CYS A 1 187 ? 13.632 -6.003 -9.150 1.00 84.25 187 CYS A CA 1
ATOM 1339 C C . CYS A 1 187 ? 14.806 -6.855 -9.684 1.00 84.25 187 CYS A C 1
ATOM 1341 O O . CYS A 1 187 ? 14.999 -7.979 -9.257 1.00 84.25 187 CYS A O 1
ATOM 1343 N N . ALA A 1 188 ? 15.527 -6.381 -10.703 1.00 81.75 188 ALA A N 1
ATOM 1344 C CA . ALA A 1 188 ? 16.460 -7.147 -11.520 1.00 81.75 188 ALA A CA 1
ATOM 1345 C C . ALA A 1 188 ? 17.699 -6.320 -11.873 1.00 81.75 188 ALA A C 1
ATOM 1347 O O . ALA A 1 188 ? 17.711 -5.095 -11.738 1.00 81.75 188 ALA A O 1
ATOM 1348 N N . PHE A 1 189 ? 18.715 -6.996 -12.419 1.00 67.00 189 PHE A N 1
ATOM 1349 C CA . PHE A 1 189 ? 20.008 -6.389 -12.723 1.00 67.00 189 PHE A CA 1
ATOM 1350 C C . PHE A 1 189 ? 19.900 -5.126 -13.599 1.00 67.00 189 PHE A C 1
ATOM 1352 O O . PHE A 1 189 ? 19.347 -5.150 -14.704 1.00 67.00 189 PHE A O 1
ATOM 1359 N N . ALA A 1 190 ? 20.573 -4.068 -13.138 1.00 59.88 190 ALA A N 1
ATOM 1360 C CA . ALA A 1 190 ? 20.806 -2.775 -13.785 1.00 59.88 190 ALA A CA 1
ATOM 1361 C C . ALA A 1 190 ? 19.739 -1.680 -13.588 1.00 59.88 190 ALA A C 1
ATOM 1363 O O . ALA A 1 190 ? 19.865 -0.643 -14.245 1.00 59.88 190 ALA A O 1
ATOM 1364 N N . LEU A 1 191 ? 18.775 -1.854 -12.670 1.00 58.91 191 LEU A N 1
ATOM 1365 C CA . LEU A 1 191 ? 17.918 -0.788 -12.098 1.00 58.91 191 LEU A CA 1
ATOM 1366 C C . LEU A 1 191 ? 17.538 -1.096 -10.627 1.00 58.91 191 LEU A C 1
ATOM 1368 O O . LEU A 1 191 ? 16.427 -0.822 -10.203 1.00 58.91 191 LEU A O 1
ATOM 1372 N N . ASP A 1 192 ? 18.491 -1.674 -9.896 1.00 69.75 192 ASP A N 1
ATOM 1373 C CA . ASP A 1 192 ? 18.331 -2.549 -8.727 1.00 69.75 192 ASP A CA 1
ATOM 1374 C C . ASP A 1 192 ? 17.462 -2.007 -7.567 1.00 69.75 192 ASP A C 1
ATOM 1376 O O . ASP A 1 192 ? 17.950 -1.346 -6.644 1.00 69.75 192 ASP A O 1
ATOM 1380 N N . GLU A 1 193 ? 16.182 -2.378 -7.551 1.00 85.00 193 GLU A N 1
ATOM 1381 C CA . GLU A 1 193 ? 15.470 -2.627 -6.297 1.00 85.00 193 GLU A CA 1
ATOM 1382 C C . GLU A 1 193 ? 15.845 -4.025 -5.782 1.00 85.00 193 GLU A C 1
ATOM 1384 O O . GLU A 1 193 ? 15.563 -5.029 -6.429 1.00 85.00 193 GLU A O 1
ATOM 1389 N N . ASP A 1 194 ? 16.529 -4.052 -4.639 1.00 91.44 194 ASP A N 1
ATOM 1390 C CA . ASP A 1 194 ? 17.032 -5.249 -3.958 1.00 91.44 194 ASP A CA 1
ATOM 1391 C C . ASP A 1 194 ? 16.700 -5.073 -2.476 1.00 91.44 194 ASP A C 1
ATOM 1393 O O . ASP A 1 194 ? 17.329 -4.260 -1.777 1.00 91.44 194 ASP A O 1
ATOM 1397 N N . THR A 1 195 ? 15.596 -5.687 -2.063 1.00 94.62 195 THR A N 1
ATOM 1398 C CA . THR A 1 195 ? 14.970 -5.439 -0.763 1.00 94.62 195 THR A CA 1
ATOM 1399 C C . THR A 1 195 ? 15.149 -6.624 0.170 1.00 94.62 195 THR A C 1
ATOM 1401 O O . THR A 1 195 ? 15.473 -7.723 -0.248 1.00 94.62 195 THR A O 1
ATOM 1404 N N . VAL A 1 196 ? 14.887 -6.409 1.454 1.00 97.00 196 VAL A N 1
ATOM 1405 C CA . VAL A 1 196 ? 14.624 -7.488 2.406 1.00 97.00 196 VAL A CA 1
ATOM 1406 C C . VAL A 1 196 ? 13.326 -7.159 3.119 1.00 97.00 196 VAL A C 1
ATOM 1408 O O . VAL A 1 196 ? 13.133 -6.027 3.568 1.00 97.00 196 VAL A O 1
ATOM 1411 N N . LEU A 1 197 ? 12.436 -8.142 3.222 1.00 98.56 197 LEU A N 1
ATOM 1412 C CA . LEU A 1 197 ? 11.266 -8.062 4.081 1.00 98.56 197 LEU A CA 1
ATOM 1413 C C . LEU A 1 197 ? 11.514 -8.826 5.370 1.00 98.56 197 LEU A C 1
ATOM 1415 O O . LEU A 1 197 ? 11.936 -9.977 5.346 1.00 98.56 197 LEU A O 1
ATOM 1419 N N . GLU A 1 198 ? 11.147 -8.212 6.485 1.00 98.81 198 GLU A N 1
ATOM 1420 C CA . GLU A 1 198 ? 11.047 -8.867 7.785 1.00 98.81 198 GLU A CA 1
ATOM 1421 C C . GLU A 1 198 ? 9.622 -8.692 8.322 1.00 98.81 198 GLU A C 1
ATOM 1423 O O . GLU A 1 198 ? 9.043 -7.604 8.267 1.00 98.81 198 GLU A O 1
ATOM 1428 N N . LEU A 1 199 ? 9.040 -9.763 8.857 1.00 98.88 199 LEU A N 1
ATOM 1429 C CA . LEU A 1 199 ? 7.707 -9.756 9.450 1.00 98.88 199 LEU A CA 1
ATOM 1430 C C . LEU A 1 199 ? 7.803 -9.997 10.954 1.00 98.88 199 LEU A C 1
ATOM 1432 O O . LEU A 1 199 ? 8.322 -11.019 11.398 1.00 98.88 199 LEU A O 1
ATOM 1436 N N . TYR A 1 200 ? 7.230 -9.093 11.739 1.00 98.88 200 TYR A N 1
ATOM 1437 C CA . TYR A 1 200 ? 7.216 -9.144 13.196 1.00 98.88 200 TYR A CA 1
ATOM 1438 C C . TYR A 1 200 ? 5.792 -9.236 13.743 1.00 98.88 200 TYR A C 1
ATOM 1440 O O . TYR A 1 200 ? 4.858 -8.635 13.206 1.00 98.88 200 TYR A O 1
ATOM 1448 N N . ASP A 1 201 ? 5.640 -9.935 14.867 1.00 98.50 201 ASP A N 1
ATOM 1449 C CA . ASP A 1 201 ? 4.415 -9.876 15.666 1.00 98.50 201 ASP A CA 1
ATOM 1450 C C . ASP A 1 201 ? 4.292 -8.555 16.457 1.00 98.50 201 ASP A C 1
ATOM 1452 O O . ASP A 1 201 ? 5.200 -7.714 16.483 1.00 98.50 201 ASP A O 1
ATOM 1456 N N . GLU A 1 202 ? 3.167 -8.379 17.156 1.00 97.50 202 GLU A N 1
ATOM 1457 C CA . GLU A 1 202 ? 2.902 -7.202 17.993 1.00 97.50 202 GLU A CA 1
ATOM 1458 C C . GLU A 1 202 ? 3.982 -6.981 19.074 1.00 97.50 202 GLU A C 1
ATOM 1460 O O . GLU A 1 202 ? 4.379 -5.849 19.373 1.00 97.50 202 GLU A O 1
ATOM 1465 N N . SER A 1 203 ? 4.527 -8.063 19.639 1.00 97.69 203 SER A N 1
ATOM 1466 C CA . SER A 1 203 ? 5.567 -7.995 20.671 1.00 97.69 203 SER A CA 1
ATOM 1467 C C . SER A 1 203 ? 6.938 -7.593 20.113 1.00 97.69 203 SER A C 1
ATOM 1469 O O . SER A 1 203 ? 7.764 -7.030 20.838 1.00 97.69 203 SER A O 1
ATOM 1471 N N . GLY A 1 204 ? 7.154 -7.776 18.809 1.00 97.31 204 GLY A N 1
ATOM 1472 C CA . GLY A 1 204 ? 8.421 -7.541 18.118 1.00 97.31 204 GLY A CA 1
ATOM 1473 C C . GLY A 1 204 ? 9.270 -8.773 17.956 1.00 97.31 204 GLY A C 1
ATOM 1474 O O . GLY A 1 204 ? 10.475 -8.653 17.749 1.00 97.31 204 GLY A O 1
ATOM 1475 N N . THR A 1 205 ? 8.666 -9.943 18.095 1.00 98.38 205 THR A N 1
ATOM 1476 C CA . THR A 1 205 ? 9.328 -11.187 17.749 1.00 98.38 205 THR A CA 1
ATOM 1477 C C . THR A 1 205 ? 9.293 -11.320 16.233 1.00 98.38 205 THR A C 1
ATOM 1479 O O . THR A 1 205 ? 8.224 -11.225 15.630 1.00 98.38 205 THR A O 1
ATOM 1482 N N . LEU A 1 206 ? 10.464 -11.516 15.623 1.00 98.62 206 LEU A N 1
ATOM 1483 C CA . LEU A 1 206 ? 10.573 -11.837 14.203 1.00 98.62 206 LEU A CA 1
ATOM 1484 C C . LEU A 1 206 ? 9.867 -13.174 13.951 1.00 98.62 206 LEU A C 1
ATOM 1486 O O . LEU A 1 206 ? 10.181 -14.178 14.594 1.00 98.62 206 LEU A O 1
ATOM 1490 N N . ILE A 1 207 ? 8.907 -13.167 13.034 1.00 98.69 207 ILE A N 1
ATOM 1491 C CA . ILE A 1 207 ? 8.186 -14.349 12.564 1.00 98.69 207 ILE A CA 1
ATOM 1492 C C . ILE A 1 207 ? 8.992 -15.001 11.446 1.00 98.69 207 ILE A C 1
ATOM 1494 O O . ILE A 1 207 ? 9.305 -16.189 11.522 1.00 98.69 207 ILE A O 1
ATOM 1498 N N . THR A 1 208 ? 9.325 -14.221 10.418 1.00 98.75 208 THR A N 1
ATOM 1499 C CA . THR A 1 208 ? 10.077 -14.672 9.247 1.00 98.75 208 THR A CA 1
ATOM 1500 C C . THR A 1 208 ? 10.642 -13.479 8.480 1.00 98.75 208 THR A C 1
ATOM 1502 O O . THR A 1 208 ? 10.233 -12.339 8.707 1.00 98.75 208 THR A O 1
ATOM 1505 N N . ASP A 1 209 ? 11.564 -13.760 7.573 1.00 98.62 209 ASP A N 1
ATOM 1506 C CA . ASP A 1 209 ? 12.209 -12.816 6.678 1.00 98.62 209 ASP A CA 1
ATOM 1507 C C . ASP A 1 209 ? 12.371 -13.450 5.290 1.00 98.62 209 ASP A C 1
ATOM 1509 O O . ASP A 1 209 ? 12.361 -14.677 5.148 1.00 98.62 209 ASP A O 1
ATOM 1513 N N . ASN A 1 210 ? 12.462 -12.612 4.262 1.00 98.25 210 ASN A N 1
ATOM 1514 C CA . ASN A 1 210 ? 12.811 -13.034 2.913 1.00 98.25 210 ASN A CA 1
ATOM 1515 C C . ASN A 1 210 ? 13.555 -11.902 2.197 1.00 98.25 210 ASN A C 1
ATOM 1517 O O . ASN A 1 210 ? 13.074 -10.769 2.203 1.00 98.25 210 ASN A O 1
ATOM 1521 N N . ASP A 1 211 ? 14.691 -12.208 1.576 1.00 95.50 211 ASP A N 1
ATOM 1522 C CA . ASP A 1 211 ? 15.460 -11.274 0.750 1.00 95.50 211 ASP A CA 1
ATOM 1523 C C . ASP A 1 211 ? 14.940 -11.273 -0.693 1.00 95.50 211 ASP A C 1
ATOM 1525 O O . ASP A 1 211 ? 14.454 -10.250 -1.161 1.00 95.50 211 ASP A O 1
ATOM 1529 N N . ASP A 1 212 ? 14.848 -12.431 -1.343 1.00 95.06 212 ASP A N 1
ATOM 1530 C CA . ASP A 1 212 ? 14.522 -12.504 -2.772 1.00 95.06 212 ASP A CA 1
ATOM 1531 C C . ASP A 1 212 ? 13.247 -13.311 -3.074 1.00 95.06 212 ASP A C 1
ATOM 1533 O O . ASP A 1 212 ? 12.947 -14.341 -2.464 1.00 95.06 212 ASP A O 1
ATOM 1537 N N . ILE A 1 213 ? 12.488 -12.896 -4.089 1.00 95.38 213 ILE A N 1
ATOM 1538 C CA . ILE A 1 213 ? 11.381 -13.673 -4.657 1.00 95.38 213 ILE A CA 1
ATOM 1539 C C . ILE A 1 213 ? 11.944 -14.857 -5.443 1.00 95.38 213 ILE A C 1
ATOM 1541 O O . ILE A 1 213 ? 11.481 -15.988 -5.262 1.00 95.38 213 ILE A O 1
ATOM 1545 N N . ASP A 1 214 ? 12.906 -14.597 -6.334 1.00 93.38 214 ASP A N 1
ATOM 1546 C CA . ASP A 1 214 ? 13.611 -15.613 -7.117 1.00 93.38 214 ASP A CA 1
ATOM 1547 C C . ASP A 1 214 ? 14.963 -15.079 -7.616 1.00 93.38 214 ASP A C 1
ATOM 1549 O O . ASP A 1 214 ? 15.118 -14.649 -8.763 1.00 93.38 214 ASP A O 1
ATOM 1553 N N . ALA A 1 215 ? 15.984 -15.190 -6.766 1.00 89.38 215 ALA A N 1
ATOM 1554 C CA . ALA A 1 215 ? 17.363 -14.836 -7.106 1.00 89.38 215 ALA A CA 1
ATOM 1555 C C . ALA A 1 215 ? 17.896 -15.561 -8.358 1.00 89.38 215 ALA A C 1
ATOM 1557 O O . ALA A 1 215 ? 18.796 -15.070 -9.039 1.00 89.38 215 ALA A O 1
ATOM 1558 N N . GLY A 1 216 ? 17.375 -16.756 -8.669 1.00 88.19 216 GLY A N 1
ATOM 1559 C CA . GLY A 1 216 ? 17.782 -17.535 -9.840 1.00 88.19 216 GLY A CA 1
ATOM 1560 C C . GLY A 1 216 ? 17.199 -17.014 -11.157 1.00 88.19 216 GLY A C 1
ATOM 1561 O O . GLY A 1 216 ? 17.701 -17.378 -12.225 1.00 88.19 216 GLY A O 1
ATOM 1562 N N . ALA A 1 217 ? 16.160 -16.184 -11.076 1.00 89.50 217 ALA A N 1
ATOM 1563 C CA . ALA A 1 217 ? 15.509 -15.507 -12.190 1.00 89.50 217 ALA A CA 1
ATOM 1564 C C . ALA A 1 217 ? 15.771 -13.989 -12.205 1.00 89.50 217 ALA A C 1
ATOM 1566 O O . ALA A 1 217 ? 15.131 -13.285 -12.988 1.00 89.50 217 ALA A O 1
ATOM 1567 N N . ASP A 1 218 ? 16.719 -13.518 -11.387 1.00 88.56 218 ASP A N 1
ATOM 1568 C CA . ASP A 1 218 ? 17.040 -12.104 -11.179 1.00 88.56 218 ASP A CA 1
ATOM 1569 C C . ASP A 1 218 ? 15.828 -11.290 -10.662 1.00 88.56 218 ASP A C 1
ATOM 1571 O O . ASP A 1 218 ? 15.583 -10.194 -11.158 1.00 88.56 218 ASP A O 1
ATOM 1575 N N . ASP A 1 219 ? 15.050 -11.836 -9.713 1.00 92.31 219 ASP A N 1
ATOM 1576 C CA . ASP A 1 219 ? 13.976 -11.129 -8.987 1.00 92.31 219 ASP A CA 1
ATOM 1577 C C . ASP A 1 219 ? 14.341 -10.952 -7.498 1.00 92.31 219 ASP A C 1
ATOM 1579 O O . ASP A 1 219 ? 14.094 -11.838 -6.674 1.00 92.31 219 ASP A O 1
ATOM 1583 N N . TYR A 1 220 ? 14.960 -9.807 -7.201 1.00 93.38 220 TYR A N 1
ATOM 1584 C CA . TYR A 1 220 ? 15.506 -9.366 -5.908 1.00 93.38 220 TYR A CA 1
ATOM 1585 C C . TYR A 1 220 ? 14.531 -8.514 -5.077 1.00 93.38 220 TYR A C 1
ATOM 1587 O O . TYR A 1 220 ? 14.892 -7.892 -4.079 1.00 93.38 220 TYR A O 1
ATOM 1595 N N . CYS A 1 221 ? 13.271 -8.424 -5.501 1.00 94.81 221 CYS A N 1
ATOM 1596 C CA . CYS A 1 221 ? 12.229 -7.943 -4.608 1.00 94.81 221 CYS A CA 1
ATOM 1597 C C . CYS A 1 221 ? 11.885 -9.064 -3.642 1.00 94.81 221 CYS A C 1
ATOM 1599 O O . CYS A 1 221 ? 12.088 -10.237 -3.931 1.00 94.81 221 CYS A O 1
ATOM 1601 N N . SER A 1 222 ? 11.313 -8.714 -2.505 1.00 96.81 222 SER A N 1
ATOM 1602 C CA . SER A 1 222 ? 11.059 -9.653 -1.428 1.00 96.81 222 SER A CA 1
ATOM 1603 C C . SER A 1 222 ? 9.576 -9.964 -1.334 1.00 96.81 222 SER A C 1
ATOM 1605 O O . SER A 1 222 ? 8.717 -9.098 -1.519 1.00 96.81 222 SER A O 1
ATOM 1607 N N . ARG A 1 223 ? 9.259 -11.204 -0.958 1.00 98.06 223 ARG A N 1
ATOM 1608 C CA . ARG A 1 223 ? 7.883 -11.623 -0.671 1.00 98.06 223 ARG A CA 1
ATOM 1609 C C . ARG A 1 223 ? 7.808 -12.570 0.510 1.00 98.06 223 ARG A C 1
ATOM 1611 O O . ARG A 1 223 ? 8.481 -13.593 0.519 1.00 98.06 223 ARG A O 1
ATOM 1618 N N . ILE A 1 224 ? 6.906 -12.284 1.439 1.00 98.62 224 ILE A N 1
ATOM 1619 C CA . ILE A 1 224 ? 6.538 -13.166 2.548 1.00 98.62 224 ILE A CA 1
ATOM 1620 C C . ILE A 1 224 ? 5.085 -13.590 2.355 1.00 98.62 224 ILE A C 1
ATOM 1622 O O . ILE A 1 224 ? 4.240 -12.769 2.011 1.00 98.62 224 ILE A O 1
ATOM 1626 N N . THR A 1 225 ? 4.772 -14.870 2.565 1.00 98.25 225 THR A N 1
ATOM 1627 C CA . THR A 1 225 ? 3.386 -15.354 2.651 1.00 98.25 225 THR A CA 1
ATOM 1628 C C . THR A 1 225 ? 3.235 -16.218 3.886 1.00 98.25 225 THR A C 1
ATOM 1630 O O . THR A 1 225 ? 3.817 -17.295 3.956 1.00 98.25 225 THR A O 1
ATOM 1633 N N . GLU A 1 226 ? 2.443 -15.748 4.846 1.00 98.25 226 GLU A N 1
ATOM 1634 C CA . GLU A 1 226 ? 2.287 -16.391 6.149 1.00 98.25 226 GLU A CA 1
ATOM 1635 C C . GLU A 1 226 ? 0.825 -16.475 6.567 1.00 98.25 226 GLU A C 1
ATOM 1637 O O . GLU A 1 226 ? 0.014 -15.604 6.251 1.00 98.25 226 GLU A O 1
ATOM 1642 N N . THR A 1 227 ? 0.481 -17.542 7.293 1.00 98.19 227 THR A N 1
ATOM 1643 C CA . THR A 1 227 ? -0.838 -17.642 7.931 1.00 98.19 227 THR A CA 1
ATOM 1644 C C . THR A 1 227 ? -0.797 -16.904 9.259 1.00 98.19 227 THR A C 1
ATOM 1646 O O . THR A 1 227 ? -0.120 -17.342 10.186 1.00 98.19 227 THR A O 1
ATOM 1649 N N . LEU A 1 228 ? -1.529 -15.797 9.344 1.00 98.25 228 LEU A N 1
ATOM 1650 C CA . LEU A 1 228 ? -1.543 -14.916 10.508 1.00 98.25 228 LEU A CA 1
ATOM 1651 C C . LEU A 1 228 ? -2.904 -14.961 11.183 1.00 98.25 228 LEU A C 1
ATOM 1653 O O . LEU A 1 228 ? -3.926 -14.928 10.500 1.00 98.25 228 LEU A O 1
ATOM 1657 N N . ASP A 1 229 ? -2.906 -15.019 12.511 1.00 98.12 229 ASP A N 1
ATOM 1658 C CA . ASP A 1 229 ? -4.107 -14.875 13.331 1.00 98.12 229 ASP A CA 1
ATOM 1659 C C . ASP A 1 229 ? -4.504 -13.394 13.463 1.00 98.12 229 ASP A C 1
ATOM 1661 O O . ASP A 1 229 ? -3.705 -12.513 13.146 1.00 98.12 229 ASP A O 1
ATOM 1665 N N . PRO A 1 230 ? -5.734 -13.080 13.916 1.00 98.25 230 PRO A N 1
ATOM 1666 C CA . PRO A 1 230 ? -6.141 -11.696 14.111 1.00 98.25 230 PRO A CA 1
ATOM 1667 C C . PRO A 1 230 ? -5.199 -10.933 15.049 1.00 98.25 230 PRO A C 1
ATOM 1669 O O . PRO A 1 230 ? -4.936 -11.392 16.163 1.00 98.25 230 PRO A O 1
ATOM 1672 N N . GLY A 1 231 ? -4.732 -9.759 14.628 1.00 98.00 231 GLY A N 1
ATOM 1673 C CA . GLY A 1 231 ? -3.800 -8.947 15.406 1.00 98.00 231 GLY A CA 1
ATOM 1674 C C . GLY A 1 231 ? -3.064 -7.892 14.586 1.00 98.00 231 GLY A C 1
ATOM 1675 O O . GLY A 1 231 ? -3.267 -7.759 13.380 1.00 98.00 231 GLY A O 1
ATOM 1676 N N . THR A 1 232 ? -2.198 -7.138 15.259 1.00 98.25 232 THR A N 1
ATOM 1677 C CA . THR A 1 232 ? -1.311 -6.157 14.622 1.00 98.25 232 THR A CA 1
ATOM 1678 C C . THR A 1 232 ? 0.039 -6.796 14.328 1.00 98.25 232 THR A C 1
ATOM 1680 O O . THR A 1 232 ? 0.648 -7.409 15.205 1.00 98.25 232 THR A O 1
ATOM 1683 N N . TYR A 1 233 ? 0.523 -6.603 13.108 1.00 98.69 233 TYR A N 1
ATOM 1684 C CA . TYR A 1 233 ? 1.824 -7.067 12.644 1.00 98.69 233 TYR A CA 1
ATOM 1685 C C . TYR A 1 233 ? 2.628 -5.899 12.092 1.00 98.69 233 TYR A C 1
ATOM 1687 O O . TYR A 1 233 ? 2.060 -4.896 11.650 1.00 98.69 233 TYR A O 1
ATOM 1695 N N . TYR A 1 234 ? 3.949 -6.041 12.108 1.00 98.88 234 TYR A N 1
ATOM 1696 C CA . TYR A 1 234 ? 4.858 -5.044 11.563 1.00 98.88 234 TYR A CA 1
ATOM 1697 C C . TYR A 1 234 ? 5.667 -5.650 10.425 1.00 98.88 234 TYR A C 1
ATOM 1699 O O . TYR A 1 234 ? 6.336 -6.663 10.609 1.00 98.88 234 TYR A O 1
ATOM 1707 N N . VAL A 1 235 ? 5.595 -5.015 9.264 1.00 98.81 235 VAL A N 1
ATOM 1708 C CA . VAL A 1 235 ? 6.391 -5.334 8.083 1.00 98.81 235 VAL A CA 1
ATOM 1709 C C . VAL A 1 235 ? 7.521 -4.321 8.030 1.00 98.81 235 VAL A C 1
ATOM 1711 O O . VAL A 1 235 ? 7.254 -3.124 7.996 1.00 98.81 235 VAL A O 1
ATOM 1714 N N . ALA A 1 236 ? 8.760 -4.783 8.065 1.00 98.62 236 ALA A N 1
ATOM 1715 C CA . ALA A 1 236 ? 9.936 -3.945 7.901 1.00 98.62 236 ALA A CA 1
ATOM 1716 C C . ALA A 1 236 ? 10.517 -4.157 6.505 1.00 98.62 236 ALA A C 1
ATOM 1718 O O . ALA A 1 236 ? 10.664 -5.299 6.065 1.00 98.62 236 ALA A O 1
ATOM 1719 N N . VAL A 1 237 ? 10.826 -3.057 5.822 1.00 98.38 237 VAL A N 1
ATOM 1720 C CA . VAL A 1 237 ? 11.498 -3.067 4.521 1.00 98.38 237 VAL A CA 1
ATOM 1721 C C . VAL A 1 237 ? 12.917 -2.550 4.703 1.00 98.38 237 VAL A C 1
ATOM 1723 O O . VAL A 1 237 ? 13.116 -1.455 5.218 1.00 98.38 237 VAL A O 1
ATOM 1726 N N . LEU A 1 238 ? 13.902 -3.329 4.267 1.00 97.12 238 LEU A N 1
ATOM 1727 C CA . LEU A 1 238 ? 15.302 -2.916 4.165 1.00 97.12 238 LEU A CA 1
ATOM 1728 C C . LEU A 1 238 ? 15.747 -2.962 2.701 1.00 97.12 238 LEU A C 1
ATOM 1730 O O . LEU A 1 238 ? 15.095 -3.597 1.871 1.00 97.12 238 LEU A O 1
ATOM 1734 N N . GLY A 1 239 ? 16.871 -2.317 2.379 1.00 93.31 239 GLY A N 1
ATOM 1735 C CA . GLY A 1 239 ? 17.406 -2.290 1.018 1.00 93.31 239 GLY A CA 1
ATOM 1736 C C . GLY A 1 239 ? 18.918 -2.475 0.944 1.00 93.31 239 GLY A C 1
ATOM 1737 O O . GLY A 1 239 ? 19.681 -1.939 1.750 1.00 93.31 239 GLY A O 1
ATOM 1738 N N . TYR A 1 240 ? 19.391 -3.191 -0.073 1.00 90.81 240 TYR A N 1
ATOM 1739 C CA . TYR A 1 240 ? 20.822 -3.271 -0.372 1.00 90.81 240 TYR A CA 1
ATOM 1740 C C . TYR A 1 240 ? 21.318 -2.033 -1.129 1.00 90.81 240 TYR A C 1
ATOM 1742 O O . TYR A 1 240 ? 22.387 -1.510 -0.804 1.00 90.81 240 TYR A O 1
ATOM 1750 N N . ASN A 1 241 ? 20.532 -1.520 -2.084 1.00 81.31 241 ASN A N 1
ATOM 1751 C CA . ASN A 1 241 ? 21.000 -0.537 -3.074 1.00 81.31 241 ASN A CA 1
ATOM 1752 C C . ASN A 1 241 ? 20.450 0.894 -2.911 1.00 81.31 241 ASN A C 1
ATOM 1754 O O . ASN A 1 241 ? 20.872 1.786 -3.647 1.00 81.31 241 ASN A O 1
ATOM 1758 N N . GLY A 1 242 ? 19.598 1.160 -1.915 1.00 80.88 242 GLY A N 1
ATOM 1759 C CA . GLY A 1 242 ? 19.139 2.522 -1.617 1.00 80.88 242 GLY A CA 1
ATOM 1760 C C . GLY A 1 242 ? 18.103 3.072 -2.601 1.00 80.88 242 GLY A C 1
ATOM 1761 O O . GLY A 1 242 ? 18.228 4.217 -3.042 1.00 80.88 242 GLY A O 1
ATOM 1762 N N . THR A 1 243 ? 17.159 2.240 -3.038 1.00 84.25 243 THR A N 1
ATOM 1763 C CA . THR A 1 243 ? 16.240 2.518 -4.151 1.00 84.25 243 THR A CA 1
ATOM 1764 C C . THR A 1 243 ? 14.777 2.547 -3.710 1.00 84.25 243 THR A C 1
ATOM 1766 O O . THR A 1 243 ? 14.419 2.154 -2.598 1.00 84.25 243 THR A O 1
ATOM 1769 N N . GLY A 1 244 ? 13.929 3.115 -4.572 1.00 90.44 244 GLY A N 1
ATOM 1770 C CA . GLY A 1 244 ? 12.523 3.344 -4.269 1.00 90.44 244 GLY A CA 1
ATOM 1771 C C . GLY A 1 244 ? 11.701 2.071 -4.421 1.00 90.44 244 GLY A C 1
ATOM 1772 O O . GLY A 1 244 ? 11.637 1.494 -5.503 1.00 90.44 244 GLY A O 1
ATOM 1773 N N . TYR A 1 245 ? 10.996 1.674 -3.369 1.00 94.25 245 TYR A N 1
ATOM 1774 C CA . TYR A 1 245 ? 10.151 0.485 -3.375 1.00 94.25 245 TYR A CA 1
ATOM 1775 C C . TYR A 1 245 ? 8.680 0.842 -3.164 1.00 94.25 245 TYR A C 1
ATOM 1777 O O . TYR A 1 245 ? 8.302 1.939 -2.745 1.00 94.25 245 TYR A O 1
ATOM 1785 N N . SER A 1 246 ? 7.817 -0.119 -3.469 1.00 96.75 246 SER A N 1
ATOM 1786 C CA . SER A 1 246 ? 6.414 -0.120 -3.088 1.00 96.75 246 SER A CA 1
ATOM 1787 C C . SER A 1 246 ? 6.126 -1.374 -2.280 1.00 96.75 246 SER A C 1
ATOM 1789 O O . SER A 1 246 ? 6.158 -2.459 -2.845 1.00 96.75 246 SER A O 1
ATOM 1791 N N . VAL A 1 247 ? 5.766 -1.240 -1.007 1.00 98.19 247 VAL A N 1
ATOM 1792 C CA . VAL A 1 247 ? 5.330 -2.369 -0.176 1.00 98.19 247 VAL A CA 1
ATOM 1793 C C . VAL A 1 247 ? 3.819 -2.550 -0.286 1.00 98.19 247 VAL A C 1
ATOM 1795 O O . VAL A 1 247 ? 3.056 -1.579 -0.294 1.00 98.19 247 VAL A O 1
ATOM 1798 N N . THR A 1 248 ? 3.374 -3.795 -0.406 1.00 98.06 248 THR A N 1
ATOM 1799 C CA . THR A 1 248 ? 1.960 -4.168 -0.508 1.00 98.06 248 THR A CA 1
ATOM 1800 C C . THR A 1 248 ? 1.588 -5.174 0.576 1.00 98.06 248 THR A C 1
ATOM 1802 O O . THR A 1 248 ? 2.433 -5.944 1.027 1.00 98.06 248 THR A O 1
ATOM 1805 N N . ALA A 1 249 ? 0.316 -5.182 0.981 1.00 97.44 249 ALA A N 1
ATOM 1806 C CA . ALA A 1 249 ? -0.244 -6.200 1.868 1.00 97.44 249 ALA A CA 1
ATOM 1807 C C . ALA A 1 249 ? -1.544 -6.740 1.265 1.00 97.44 249 ALA A C 1
ATOM 1809 O O . ALA A 1 249 ? -2.457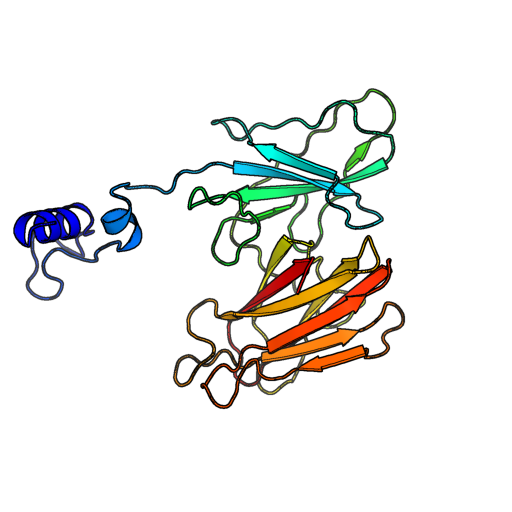 -5.968 0.960 1.00 97.44 249 ALA A O 1
ATOM 1810 N N . ARG A 1 250 ? -1.652 -8.055 1.071 1.00 95.88 250 ARG A N 1
ATOM 1811 C CA . ARG A 1 250 ? -2.800 -8.709 0.423 1.00 95.88 250 ARG A CA 1
ATOM 1812 C C . ARG A 1 250 ? -3.291 -9.891 1.249 1.00 95.88 250 ARG A C 1
ATOM 1814 O O . ARG A 1 250 ? -2.501 -10.589 1.871 1.00 95.88 250 ARG A O 1
ATOM 1821 N N . SER A 1 251 ? -4.604 -10.108 1.258 1.00 91.56 251 SER A N 1
ATOM 1822 C CA . SER A 1 251 ? -5.187 -11.352 1.760 1.00 91.56 251 SER A CA 1
ATOM 1823 C C . SER A 1 251 ? -5.122 -12.433 0.681 1.00 91.56 251 SER A C 1
ATOM 1825 O O . SER A 1 251 ? -5.307 -12.145 -0.502 1.00 91.56 251 SER A O 1
ATOM 1827 N N . GLY A 1 252 ? -4.894 -13.679 1.095 1.00 76.94 252 GLY A N 1
ATOM 1828 C CA . GLY A 1 252 ? -4.661 -14.801 0.184 1.00 76.94 252 GLY A CA 1
ATOM 1829 C C . GLY A 1 252 ? -3.173 -15.095 -0.007 1.00 76.94 252 GLY A C 1
ATOM 1830 O O . GLY A 1 252 ? -2.327 -14.380 0.520 1.00 76.94 252 GLY A O 1
ATOM 1831 N N . GLY A 1 253 ? -2.880 -16.185 -0.717 1.00 46.75 253 GLY A N 1
ATOM 1832 C CA . GLY A 1 253 ? -1.532 -16.585 -1.129 1.00 46.75 253 GLY A CA 1
ATOM 1833 C C . GLY A 1 253 ? -1.517 -17.054 -2.574 1.00 46.75 253 GLY A C 1
ATOM 1834 O O . GLY A 1 253 ? -2.596 -17.011 -3.215 1.00 46.75 253 GLY A O 1
#